Protein AF-A0A374W8H4-F1 (afdb_monomer)

Nearest PDB structures (foldseek):
  7z3r-assembly1_B  TM=6.375E-01  e=1.700E-02  Mus musculus
  9deq-assembly1_A  TM=2.241E-01  e=1.921E+00  Homo sapiens
  4ylc-assembly1_E  TM=1.848E-01  e=9.637E+00  Saccharolobus solfataricus 98/2

Solvent-accessible surface area (backbone atoms only — not comparable to full-atom values): 18367 Å² total; per-residue (Å²): 132,84,81,82,55,61,66,61,50,53,52,52,52,56,62,69,65,53,59,58,66,58,68,52,45,52,60,51,52,51,48,52,53,49,42,53,51,36,54,48,50,33,50,49,48,46,55,68,69,26,33,39,76,44,89,96,43,89,94,44,68,42,75,33,62,46,75,48,76,48,78,54,98,89,39,68,35,24,40,45,40,51,43,65,74,76,48,90,74,68,54,59,42,76,78,46,78,48,77,48,79,47,79,47,80,50,74,70,88,88,84,89,86,88,83,88,82,90,86,78,93,79,91,85,88,81,87,78,89,88,91,85,85,79,93,78,74,76,78,74,78,78,72,75,77,83,71,78,73,73,78,73,84,65,91,66,92,57,80,59,48,78,48,79,48,78,49,78,48,74,47,67,42,78,55,81,72,56,68,68,58,47,49,51,45,48,50,52,65,66,61,56,44,78,27,41,63,77,28,48,80,46,63,80,58,53,67,45,78,34,87,54,72,56,88,56,72,47,80,46,44,36,35,33,30,42,50,90,63,47,66,44,38,89,56,57,44,37,30,46,95,90,43,77,56,69,66,40,78,49,73,72,47,41,56,46,43,73,74,48,62,34,38,46,30,64,46,50,60,58,46,62,33,44,38,37,42,89,91,41,75,49,68,30,37,31,42,64,60,78,68,82,86,81,116

Foldseek 3Di:
DDPPCPLVVCVVVVVVPPPVCCLPVVVVVVQVVVQVVQVVQLVVCCPVPQWDDDPPDPPDIDGDWDWDWDDDPNAIKIKIAGPVLVDDRRHKHWDDKDKDKDKDKDQDDDDDDDDDDDDDDDDDDDDDDDDDDDDPPPVPPPPDDPPPPVVPPPPDDDRIDMDMDMDIDIDMDRDDPDPVVVVVSVVRVVPIDTARQAWDKDWPDQEAEAADQFDAWDKIKIWTAHNNRDQDQVQKWKAFPVGTFDFDPPPVQVVCSVP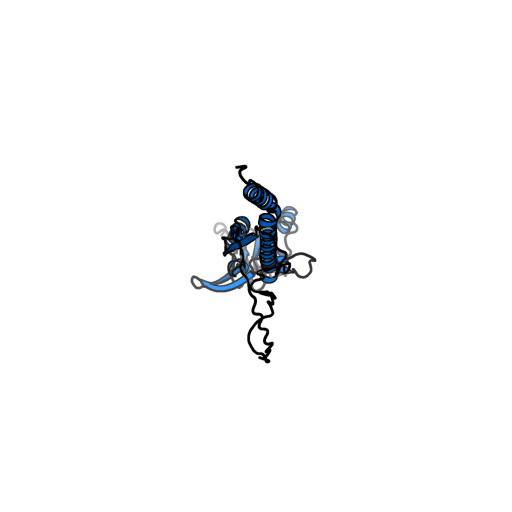DSITITIDGGFHWMWIDGRPDIGIHGYYYDDDPVPD

Radius of gyration: 39.22 Å; Cα contacts (8 Å, |Δi|>4): 385; chains: 1; bounding box: 77×48×129 Å

Structure (mmCIF, N/CA/C/O backbone):
data_AF-A0A374W8H4-F1
#
_entry.id   AF-A0A374W8H4-F1
#
loop_
_atom_site.group_PDB
_atom_site.id
_atom_site.type_symbol
_atom_site.label_atom_id
_atom_site.label_alt_id
_atom_site.label_comp_id
_atom_site.label_asym_id
_atom_site.label_entity_id
_atom_site.label_seq_id
_atom_site.pdbx_PDB_ins_code
_atom_site.Cartn_x
_atom_site.Cartn_y
_atom_site.Cartn_z
_atom_site.occupancy
_atom_site.B_iso_or_equiv
_atom_site.auth_seq_id
_atom_site.auth_comp_id
_atom_site.auth_asym_id
_atom_site.auth_atom_id
_atom_site.pdbx_PDB_model_num
ATOM 1 N N . MET A 1 1 ? 48.924 24.021 -68.305 1.00 46.28 1 MET A N 1
ATOM 2 C CA . MET A 1 1 ? 47.880 23.003 -68.053 1.00 46.28 1 MET A CA 1
ATOM 3 C C . MET A 1 1 ? 46.965 23.569 -66.967 1.00 46.28 1 MET A C 1
ATOM 5 O O . MET A 1 1 ? 47.488 23.899 -65.911 1.00 46.28 1 MET A O 1
ATOM 9 N N . LYS A 1 2 ? 45.672 23.822 -67.230 1.00 55.97 2 LYS A N 1
ATOM 10 C CA . LYS A 1 2 ? 44.734 24.237 -66.164 1.00 55.97 2 LYS A CA 1
ATOM 11 C C . LYS A 1 2 ? 44.434 23.005 -65.308 1.00 55.97 2 LYS A C 1
ATOM 13 O O . LYS A 1 2 ? 44.119 21.962 -65.871 1.00 55.97 2 LYS A O 1
ATOM 18 N N . ILE A 1 3 ? 44.578 23.120 -63.990 1.00 59.25 3 ILE A N 1
ATOM 19 C CA . ILE A 1 3 ? 44.177 22.065 -63.054 1.00 59.25 3 ILE A CA 1
ATOM 20 C C . ILE A 1 3 ? 42.654 21.941 -63.144 1.00 59.25 3 ILE A C 1
ATOM 22 O O . ILE A 1 3 ? 41.952 22.938 -62.983 1.00 59.25 3 ILE A O 1
ATOM 26 N N . ASP A 1 4 ? 42.159 20.743 -63.451 1.00 65.25 4 ASP A N 1
ATOM 27 C CA . ASP A 1 4 ? 40.727 20.457 -63.461 1.00 65.25 4 ASP A CA 1
ATOM 28 C C . ASP A 1 4 ? 40.224 20.381 -62.013 1.00 65.25 4 ASP A C 1
ATOM 30 O O . ASP A 1 4 ? 40.521 19.444 -61.275 1.00 65.25 4 ASP A O 1
ATOM 34 N N . THR A 1 5 ? 39.502 21.417 -61.589 1.00 71.81 5 THR A N 1
ATOM 35 C CA . THR A 1 5 ? 38.945 21.543 -60.236 1.00 71.81 5 THR A CA 1
ATOM 36 C C . THR A 1 5 ? 37.556 20.922 -60.100 1.00 71.81 5 THR A C 1
ATOM 38 O O . THR A 1 5 ? 36.985 20.947 -59.009 1.00 71.81 5 THR A O 1
ATOM 41 N N . THR A 1 6 ? 36.996 20.381 -61.185 1.00 72.56 6 THR A N 1
ATOM 42 C CA . THR A 1 6 ? 35.640 19.816 -61.222 1.00 72.56 6 THR A CA 1
ATOM 43 C C . THR A 1 6 ? 35.433 18.710 -60.179 1.00 72.56 6 THR A C 1
ATOM 45 O O . THR A 1 6 ? 34.428 18.774 -59.471 1.00 72.56 6 THR A O 1
ATOM 48 N N . PRO A 1 7 ? 36.369 17.756 -59.966 1.00 69.19 7 PRO A N 1
ATOM 49 C CA . PRO A 1 7 ? 36.207 16.733 -58.928 1.00 69.19 7 PRO A CA 1
ATOM 50 C C . PRO A 1 7 ? 36.102 17.324 -57.515 1.00 69.19 7 PRO A C 1
ATOM 52 O O . PRO A 1 7 ? 35.260 16.903 -56.724 1.00 69.19 7 PRO A O 1
ATOM 55 N N . SER A 1 8 ? 36.907 18.345 -57.207 1.00 68.50 8 SER A N 1
ATOM 56 C CA . SER A 1 8 ? 36.891 19.027 -55.906 1.00 68.50 8 SER A CA 1
ATOM 57 C C . SER A 1 8 ? 35.606 19.827 -55.687 1.00 68.50 8 SER A C 1
ATOM 59 O O . SER A 1 8 ? 35.084 19.876 -54.572 1.00 68.50 8 SER A O 1
ATOM 61 N N . GLN A 1 9 ? 35.069 20.437 -56.746 1.00 72.50 9 GLN A N 1
ATOM 62 C CA . GLN A 1 9 ? 33.792 21.151 -56.700 1.00 72.50 9 GLN A CA 1
ATOM 63 C C . GLN A 1 9 ? 32.621 20.184 -56.499 1.00 72.50 9 GLN A C 1
ATOM 65 O O . GLN A 1 9 ? 31.805 20.409 -55.611 1.00 72.50 9 GLN A O 1
ATOM 70 N N . VAL A 1 10 ? 32.591 19.065 -57.231 1.00 72.06 10 VAL A N 1
ATOM 71 C CA . VAL A 1 10 ? 31.576 18.010 -57.069 1.00 72.06 10 VAL A CA 1
ATOM 72 C C . VAL A 1 10 ? 31.628 17.403 -55.667 1.00 72.06 10 VAL A C 1
ATOM 74 O O . VAL A 1 10 ? 30.585 17.252 -55.038 1.00 72.06 10 VAL A O 1
ATOM 77 N N . ALA A 1 11 ? 32.822 17.127 -55.132 1.00 67.44 11 ALA A N 1
ATOM 78 C CA . ALA A 1 11 ? 32.992 16.638 -53.764 1.00 67.44 11 ALA A CA 1
ATOM 79 C C . ALA A 1 11 ? 32.456 17.633 -52.722 1.00 67.44 11 ALA A C 1
ATOM 81 O O . ALA A 1 11 ? 31.717 17.255 -51.815 1.00 67.44 11 ALA A O 1
ATOM 82 N N . THR A 1 12 ? 32.789 18.918 -52.875 1.00 72.50 12 THR A N 1
ATOM 83 C CA . THR A 1 12 ? 32.345 19.980 -51.960 1.00 72.50 12 THR A CA 1
ATOM 84 C C . THR A 1 12 ? 30.826 20.137 -51.998 1.00 72.50 12 THR A C 1
ATOM 86 O O . THR A 1 12 ? 30.186 20.171 -50.949 1.00 72.50 12 THR A O 1
ATOM 89 N N . SER A 1 13 ? 30.230 20.160 -53.192 1.00 72.31 13 SER A N 1
ATOM 90 C CA . SER A 1 13 ? 28.777 20.239 -53.359 1.00 72.31 13 SER A CA 1
ATOM 91 C C . SER A 1 13 ? 28.061 18.993 -52.833 1.00 72.31 13 SER A C 1
ATOM 93 O O . SER A 1 13 ? 27.028 19.120 -52.183 1.00 72.31 13 SER A O 1
ATOM 95 N N . ALA A 1 14 ? 28.618 17.797 -53.044 1.00 68.81 14 ALA A N 1
ATOM 96 C CA . ALA A 1 14 ? 28.050 16.547 -52.543 1.00 68.81 14 ALA A CA 1
ATOM 97 C C . ALA A 1 14 ? 28.095 16.443 -51.012 1.00 68.81 14 ALA A C 1
ATOM 99 O O . ALA A 1 14 ? 27.167 15.899 -50.421 1.00 68.81 14 ALA A O 1
ATOM 100 N N . LEU A 1 15 ? 29.140 16.972 -50.366 1.00 70.81 15 LEU A N 1
ATOM 101 C CA . LEU A 1 15 ? 29.234 17.046 -48.903 1.00 70.81 15 LEU A CA 1
ATOM 102 C C . LEU A 1 15 ? 28.294 18.110 -48.318 1.00 70.81 15 LEU A C 1
ATOM 104 O O . LEU A 1 15 ? 27.671 17.871 -47.287 1.00 70.81 15 LEU A O 1
ATOM 108 N N . GLN A 1 16 ? 28.147 19.259 -48.984 1.00 73.06 16 GLN A N 1
ATOM 109 C CA . GLN A 1 16 ? 27.205 20.315 -48.584 1.00 73.06 16 GLN A CA 1
ATOM 110 C C . GLN A 1 16 ? 25.737 19.903 -48.757 1.00 73.06 16 GLN A C 1
ATOM 112 O O . GLN A 1 16 ? 24.875 20.390 -48.030 1.00 73.06 16 GLN A O 1
ATOM 117 N N . ALA A 1 17 ? 25.450 18.999 -49.696 1.00 74.50 17 ALA A N 1
ATOM 118 C CA . ALA A 1 17 ? 24.108 18.484 -49.947 1.00 74.50 17 ALA A CA 1
ATOM 119 C C . ALA A 1 17 ? 23.651 17.416 -48.936 1.00 74.50 17 ALA A C 1
ATOM 121 O O . ALA A 1 17 ? 22.489 17.012 -48.984 1.00 74.50 17 ALA A O 1
ATOM 122 N N . ILE A 1 18 ? 24.523 16.947 -48.031 1.00 77.06 18 ILE A N 1
ATOM 123 C CA . ILE A 1 18 ? 24.155 15.934 -47.033 1.00 77.06 18 ILE A CA 1
ATOM 124 C C . ILE A 1 18 ? 23.191 16.562 -46.014 1.00 77.06 18 ILE A C 1
ATOM 126 O O . ILE A 1 18 ? 23.582 17.471 -45.275 1.00 77.06 18 ILE A O 1
ATOM 130 N N . PRO A 1 19 ? 21.943 16.070 -45.899 1.00 74.06 19 PRO A N 1
ATOM 131 C CA . PRO A 1 19 ? 20.968 16.620 -44.967 1.00 74.06 19 PRO A CA 1
ATOM 132 C C . PRO A 1 19 ? 21.221 16.080 -43.550 1.00 74.06 19 PRO A C 1
ATOM 134 O O . PRO A 1 19 ? 20.427 15.302 -43.018 1.00 74.06 19 PRO A O 1
ATOM 137 N N . PHE A 1 20 ? 22.328 16.491 -42.916 1.00 77.81 20 PHE A N 1
ATOM 138 C CA . PHE A 1 20 ? 22.729 16.023 -41.578 1.00 77.81 20 PHE A CA 1
ATOM 139 C C . PHE A 1 20 ? 21.625 16.204 -40.529 1.00 77.81 20 PHE A C 1
ATOM 141 O O . PHE A 1 20 ? 21.442 15.343 -39.673 1.00 77.81 20 PHE A O 1
ATOM 148 N N . SER A 1 21 ? 20.837 17.278 -40.637 1.00 79.81 21 SER A N 1
ATOM 149 C CA . SER A 1 21 ? 19.689 17.518 -39.756 1.00 79.81 21 SER A CA 1
ATOM 150 C C . SER A 1 21 ? 18.646 16.399 -39.832 1.00 79.81 21 SER A C 1
ATOM 152 O O . SER A 1 21 ? 18.179 15.936 -38.797 1.00 79.81 21 SER A O 1
ATOM 154 N N . THR A 1 22 ? 18.316 15.910 -41.029 1.00 81.00 22 THR A N 1
ATOM 155 C CA . THR A 1 22 ? 17.369 14.798 -41.202 1.00 81.00 22 THR A CA 1
ATOM 156 C C . THR A 1 22 ? 18.001 13.464 -40.809 1.00 81.00 22 THR A C 1
ATOM 158 O O . THR A 1 22 ? 17.366 12.666 -40.125 1.00 81.00 22 THR A O 1
ATOM 161 N N . ILE A 1 23 ? 19.265 13.248 -41.187 1.00 78.69 23 ILE A N 1
ATOM 162 C CA . ILE A 1 23 ? 20.027 12.022 -40.895 1.00 78.69 23 ILE A CA 1
ATOM 163 C C . ILE A 1 23 ? 20.148 11.771 -39.389 1.00 78.69 23 ILE A C 1
ATOM 165 O O . ILE A 1 23 ? 20.014 10.637 -38.947 1.00 78.69 23 ILE A O 1
ATOM 169 N N . ILE A 1 24 ? 20.367 12.823 -38.603 1.00 80.00 24 ILE A N 1
ATOM 170 C CA . ILE A 1 24 ? 20.490 12.730 -37.145 1.00 80.00 24 ILE A CA 1
ATOM 171 C C . ILE A 1 24 ? 19.114 12.869 -36.481 1.00 80.00 24 ILE A C 1
ATOM 173 O O . ILE A 1 24 ? 18.791 12.147 -35.540 1.00 80.00 24 ILE A O 1
ATOM 177 N N . GLY A 1 25 ? 18.272 13.775 -36.980 1.00 84.12 25 GLY A N 1
ATOM 178 C CA . GLY A 1 25 ? 16.997 14.119 -36.357 1.00 84.12 25 GLY A CA 1
ATOM 179 C C . GLY A 1 25 ? 15.969 12.991 -36.383 1.00 84.12 25 GLY A C 1
ATOM 180 O O . GLY A 1 25 ? 15.285 12.780 -35.385 1.00 84.12 25 GLY 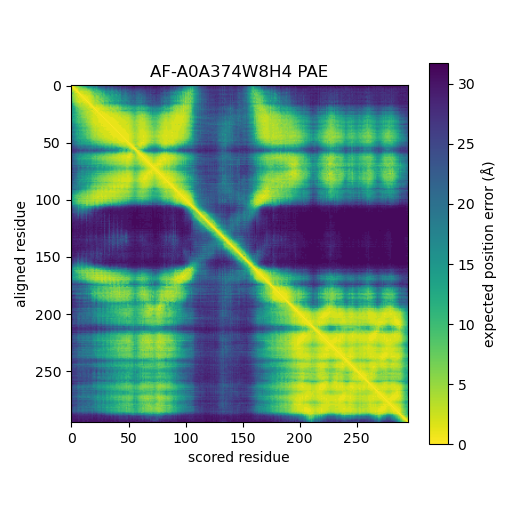A O 1
ATOM 181 N N . SER A 1 26 ? 15.858 12.237 -37.481 1.00 86.44 26 SER A N 1
ATOM 182 C CA . SER A 1 26 ? 14.852 11.171 -37.587 1.00 86.44 26 SER A CA 1
ATOM 183 C C . SER A 1 26 ? 15.112 9.986 -36.639 1.00 86.44 26 SER A C 1
ATOM 185 O O . SER A 1 26 ? 14.165 9.574 -35.965 1.00 86.44 26 SER A O 1
ATOM 187 N N . PRO A 1 27 ? 16.347 9.457 -36.507 1.00 85.75 27 PRO A N 1
ATOM 188 C CA . PRO A 1 27 ? 16.659 8.463 -35.478 1.00 85.75 27 PRO A CA 1
ATOM 189 C C . PRO A 1 27 ? 16.424 8.968 -34.050 1.00 85.75 27 PRO A C 1
ATOM 191 O O . PRO A 1 27 ? 15.873 8.233 -33.230 1.00 85.75 27 PRO A O 1
ATOM 194 N N . LEU A 1 28 ? 16.782 10.223 -33.752 1.00 86.44 28 LEU A N 1
ATOM 195 C CA . LEU A 1 28 ? 16.541 10.815 -32.432 1.00 86.44 28 LEU A CA 1
ATOM 196 C C . LEU A 1 28 ? 15.042 10.925 -32.116 1.00 86.44 28 LEU A C 1
ATOM 198 O O . LEU A 1 28 ? 14.614 10.514 -31.039 1.00 86.44 28 LEU A O 1
ATOM 202 N N . ASP A 1 29 ? 14.228 11.407 -33.058 1.00 89.31 29 ASP A N 1
ATOM 203 C CA . ASP A 1 29 ? 12.766 11.476 -32.909 1.00 89.31 29 ASP A CA 1
ATOM 204 C C . ASP A 1 29 ? 12.144 10.082 -32.714 1.00 89.31 29 ASP A C 1
ATOM 206 O O . ASP A 1 29 ? 11.295 9.885 -31.840 1.00 89.31 29 ASP A O 1
ATOM 210 N N . ALA A 1 30 ? 12.611 9.081 -33.466 1.00 87.56 30 ALA A N 1
ATOM 211 C CA . ALA A 1 30 ? 12.181 7.696 -33.290 1.00 87.56 30 ALA A CA 1
ATOM 212 C C . ALA A 1 30 ? 12.508 7.166 -31.883 1.00 87.56 30 ALA A C 1
ATOM 214 O O . ALA A 1 30 ? 11.665 6.518 -31.259 1.00 87.56 30 ALA A O 1
ATOM 215 N N . CYS A 1 31 ? 13.690 7.491 -31.353 1.00 88.06 31 CYS A N 1
ATOM 216 C CA . CYS A 1 31 ? 14.087 7.114 -29.998 1.00 88.06 31 CYS A CA 1
ATOM 217 C C . CYS A 1 31 ? 13.227 7.807 -28.931 1.00 88.06 31 CYS A C 1
ATOM 219 O O . CYS A 1 31 ? 12.775 7.143 -28.000 1.00 88.06 31 CYS A O 1
ATOM 221 N N . ILE A 1 32 ? 12.920 9.099 -29.085 1.00 88.88 32 ILE A N 1
ATOM 222 C CA . ILE A 1 32 ? 12.017 9.831 -28.176 1.00 88.88 32 ILE A CA 1
ATOM 223 C C . ILE A 1 32 ? 10.628 9.183 -28.158 1.00 88.88 32 ILE A C 1
ATOM 225 O O . ILE A 1 32 ? 10.065 8.933 -27.090 1.00 88.88 32 ILE A O 1
ATOM 229 N N . LYS A 1 33 ? 10.080 8.848 -29.331 1.00 90.94 33 LYS A N 1
ATOM 230 C CA . LYS A 1 33 ? 8.788 8.151 -29.443 1.00 90.94 33 LYS A CA 1
ATOM 231 C C . LYS A 1 33 ? 8.823 6.770 -28.792 1.00 90.94 33 LYS A C 1
ATOM 233 O O . LYS A 1 33 ? 7.876 6.403 -28.097 1.00 90.94 33 LYS A O 1
ATOM 238 N N . ALA A 1 34 ? 9.909 6.022 -28.978 1.00 87.88 34 ALA A N 1
ATOM 239 C CA . ALA A 1 34 ? 10.100 4.728 -28.332 1.00 87.88 34 ALA A CA 1
ATOM 240 C C . ALA A 1 34 ? 10.159 4.859 -26.800 1.00 87.88 34 ALA A C 1
ATOM 242 O O . ALA A 1 34 ? 9.491 4.098 -26.103 1.00 87.88 34 ALA A O 1
ATOM 243 N N . GLN A 1 35 ? 10.874 5.858 -26.271 1.00 88.75 35 GLN A N 1
ATOM 244 C CA . GLN A 1 35 ? 10.915 6.155 -24.833 1.00 88.75 35 GLN A CA 1
ATOM 245 C C . GLN A 1 35 ? 9.538 6.524 -24.275 1.00 88.75 35 GLN A C 1
ATOM 247 O O . GLN A 1 35 ? 9.127 5.999 -23.241 1.00 88.75 35 GLN A O 1
ATOM 252 N N . ALA A 1 36 ? 8.779 7.364 -24.981 1.00 90.00 36 ALA A N 1
ATOM 253 C CA . ALA A 1 36 ? 7.420 7.715 -24.577 1.00 90.00 36 ALA A CA 1
ATOM 254 C C . ALA A 1 36 ? 6.495 6.485 -24.540 1.00 90.00 36 ALA A C 1
ATOM 256 O O . ALA A 1 36 ? 5.690 6.335 -23.620 1.00 90.00 36 ALA A O 1
ATOM 257 N N . MET A 1 37 ? 6.626 5.576 -25.511 1.00 90.06 37 MET A N 1
ATOM 258 C CA . MET A 1 37 ? 5.874 4.320 -25.533 1.00 90.06 37 MET A CA 1
ATOM 259 C C . MET A 1 37 ? 6.280 3.383 -24.388 1.00 90.06 37 MET A C 1
ATOM 261 O O . MET A 1 37 ? 5.406 2.774 -23.767 1.00 90.06 37 MET A O 1
ATOM 265 N N . ALA A 1 38 ? 7.574 3.297 -24.071 1.00 86.62 38 ALA A N 1
ATOM 266 C CA . ALA A 1 38 ? 8.064 2.526 -22.933 1.00 86.62 38 ALA A CA 1
ATOM 267 C C . ALA A 1 38 ? 7.487 3.066 -21.614 1.00 86.62 38 ALA A C 1
ATOM 269 O O . ALA A 1 38 ? 6.863 2.314 -20.868 1.00 86.62 38 ALA A O 1
ATOM 270 N N . ALA A 1 39 ? 7.564 4.382 -21.389 1.00 88.44 39 ALA A N 1
ATOM 271 C CA . ALA A 1 39 ? 6.988 5.032 -20.211 1.00 88.44 39 ALA A CA 1
ATOM 272 C C . ALA A 1 39 ? 5.467 4.828 -20.111 1.00 88.44 39 ALA A C 1
ATOM 274 O O . ALA A 1 39 ? 4.941 4.541 -19.035 1.00 88.44 39 ALA A O 1
ATOM 275 N N . LYS A 1 40 ? 4.748 4.918 -21.239 1.00 89.38 40 LYS A N 1
ATOM 276 C CA . LYS A 1 40 ? 3.310 4.625 -21.292 1.00 89.38 40 LYS A CA 1
ATOM 277 C C . LYS A 1 40 ? 3.020 3.176 -20.901 1.00 89.38 40 LYS A C 1
ATOM 279 O O . LYS A 1 40 ? 2.084 2.945 -20.145 1.00 89.38 40 LYS A O 1
ATOM 284 N N . THR A 1 41 ? 3.826 2.226 -21.367 1.00 89.88 41 THR A N 1
ATOM 285 C CA . THR A 1 41 ? 3.682 0.802 -21.027 1.00 89.88 41 THR A CA 1
ATOM 286 C C . THR A 1 41 ? 3.867 0.579 -19.527 1.00 89.88 41 THR A C 1
ATOM 288 O O . THR A 1 41 ? 3.036 -0.075 -18.900 1.00 89.88 41 THR A O 1
ATOM 291 N N . THR A 1 42 ? 4.891 1.191 -18.922 1.00 87.81 42 THR A N 1
ATOM 292 C CA . THR A 1 42 ? 5.100 1.183 -17.466 1.00 87.81 42 THR A CA 1
ATOM 293 C C . THR A 1 42 ? 3.898 1.766 -16.718 1.00 87.81 42 THR A C 1
ATOM 295 O O . THR A 1 42 ? 3.418 1.175 -15.752 1.00 87.81 42 THR A O 1
ATOM 298 N N . TRP A 1 43 ? 3.373 2.907 -17.174 1.00 87.56 43 TRP A N 1
ATOM 299 C CA . TRP A 1 43 ? 2.203 3.541 -16.564 1.00 87.56 43 TRP A CA 1
ATOM 300 C C . TRP A 1 43 ? 0.954 2.660 -16.661 1.00 87.56 43 TRP A C 1
ATOM 302 O O . TRP A 1 43 ? 0.279 2.457 -15.655 1.00 87.56 43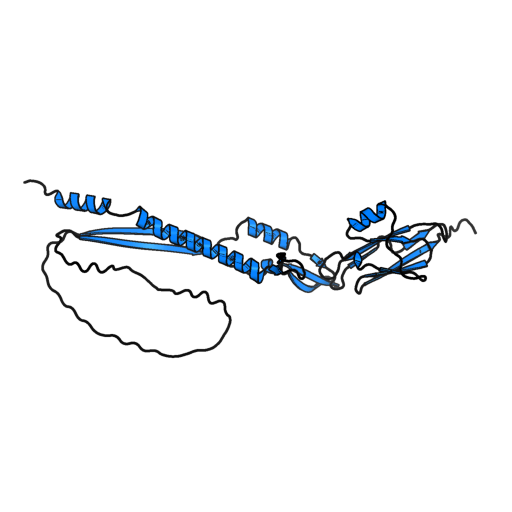 TRP A O 1
ATOM 312 N N . GLN A 1 44 ? 0.667 2.092 -17.836 1.00 89.00 44 GLN A N 1
ATOM 313 C CA . GLN A 1 44 ? -0.470 1.187 -18.033 1.00 89.00 44 GLN A CA 1
ATOM 314 C C . GLN A 1 44 ? -0.356 -0.039 -17.132 1.00 89.00 44 GLN A C 1
ATOM 316 O O . GLN A 1 44 ? -1.317 -0.387 -16.454 1.00 89.00 44 GLN A O 1
ATOM 321 N N . PHE A 1 45 ? 0.837 -0.626 -17.035 1.00 89.56 45 PHE A N 1
ATOM 322 C CA . PHE A 1 45 ? 1.092 -1.745 -16.138 1.00 89.56 45 PHE A CA 1
ATOM 323 C C . PHE A 1 45 ? 0.763 -1.406 -14.678 1.00 89.56 45 PHE A C 1
ATOM 325 O O . PHE A 1 45 ? 0.036 -2.143 -14.017 1.00 89.56 45 PHE A O 1
ATOM 332 N N . ILE A 1 46 ? 1.233 -0.257 -14.182 1.00 88.38 46 ILE A N 1
ATOM 333 C CA . ILE A 1 46 ? 0.929 0.215 -12.821 1.00 88.38 46 ILE A CA 1
ATOM 334 C C . ILE A 1 46 ? -0.582 0.404 -12.625 1.00 88.38 46 ILE A C 1
ATOM 336 O O . ILE A 1 46 ? -1.116 0.030 -11.584 1.00 88.38 46 ILE A O 1
ATOM 340 N N . GLN A 1 47 ? -1.275 0.965 -13.617 1.00 86.50 47 GLN A N 1
ATOM 341 C CA . GLN A 1 47 ? -2.711 1.244 -13.545 1.00 86.50 47 GLN A CA 1
ATOM 342 C C . GLN A 1 47 ? -3.588 -0.008 -13.601 1.00 86.50 47 GLN A C 1
ATOM 344 O O . GLN A 1 47 ? -4.652 -0.016 -12.987 1.00 86.50 47 GLN A O 1
ATOM 349 N N . GLU A 1 48 ? -3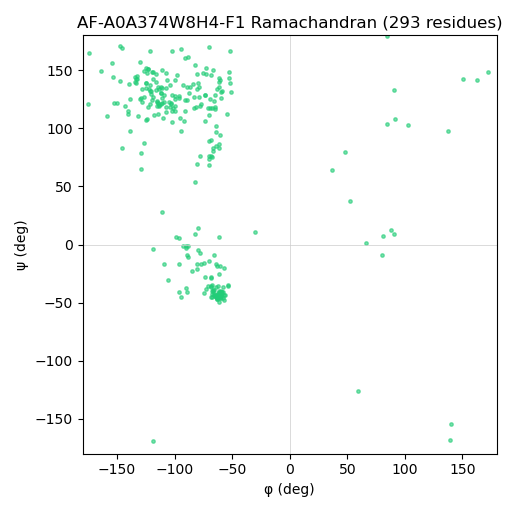.182 -1.015 -14.369 1.00 87.12 48 GLU A N 1
ATOM 350 C CA . GLU A 1 48 ? -3.964 -2.232 -14.608 1.00 87.12 48 GLU A CA 1
ATOM 351 C C . GLU A 1 48 ? -3.662 -3.324 -13.581 1.00 87.12 48 GLU A C 1
ATOM 353 O O . GLU A 1 48 ? -4.569 -4.032 -13.153 1.00 87.12 48 GLU A O 1
ATOM 358 N N . VAL A 1 49 ? -2.400 -3.453 -13.163 1.00 88.44 49 VAL A N 1
ATOM 359 C CA . VAL A 1 49 ? -1.960 -4.492 -12.221 1.00 88.44 49 VAL A CA 1
ATOM 360 C C . VAL A 1 49 ? -1.913 -3.956 -10.794 1.00 88.44 49 VAL A C 1
ATOM 362 O O . VAL A 1 49 ? -2.300 -4.637 -9.850 1.00 88.44 49 VAL A O 1
ATOM 365 N N . GLY A 1 50 ? -1.427 -2.729 -10.619 1.00 86.19 50 GLY A N 1
ATOM 366 C CA . GLY A 1 50 ? -1.158 -2.160 -9.303 1.00 86.19 50 GLY A CA 1
ATOM 367 C C . GLY A 1 50 ? -2.328 -1.436 -8.653 1.00 86.19 50 GLY A C 1
ATOM 368 O O . GLY A 1 50 ? -2.233 -1.103 -7.472 1.00 86.19 50 GLY A O 1
ATOM 369 N N . MET A 1 51 ? -3.413 -1.170 -9.384 1.00 88.06 51 MET A N 1
ATOM 370 C CA . MET A 1 51 ? -4.531 -0.355 -8.910 1.00 88.06 51 MET A CA 1
ATOM 371 C C . MET A 1 51 ? -5.886 -1.002 -9.210 1.00 88.06 51 MET A C 1
ATOM 373 O O . MET A 1 51 ? -6.100 -1.564 -10.279 1.00 88.06 51 MET A O 1
ATOM 377 N N . LYS A 1 52 ? -6.835 -0.870 -8.280 1.00 87.12 52 LYS A N 1
ATOM 378 C CA . LYS A 1 52 ? -8.236 -1.288 -8.433 1.00 87.12 52 LYS A CA 1
ATOM 379 C C . LYS A 1 52 ? -9.174 -0.112 -8.193 1.00 87.12 52 LYS A C 1
ATOM 381 O O . LYS A 1 52 ? -8.847 0.793 -7.429 1.00 87.12 52 LYS A O 1
ATOM 386 N N . LYS A 1 53 ? -10.345 -0.125 -8.829 1.00 86.00 53 LYS A N 1
ATOM 387 C CA . LYS A 1 53 ? -11.401 0.854 -8.535 1.00 86.00 53 LYS A CA 1
ATOM 388 C C . LYS A 1 53 ? -11.965 0.609 -7.135 1.00 86.00 53 LYS A C 1
ATOM 390 O O . LYS A 1 53 ? -12.034 -0.537 -6.693 1.00 86.00 53 LYS A O 1
ATOM 395 N N . VAL A 1 54 ? -12.348 1.684 -6.457 1.00 80.56 54 VAL A N 1
ATOM 396 C CA . VAL A 1 54 ? -13.057 1.608 -5.177 1.00 80.56 54 VAL A CA 1
ATOM 397 C C . VAL A 1 54 ? -14.554 1.560 -5.446 1.00 80.56 54 VAL A C 1
ATOM 399 O O . VAL A 1 54 ? -15.097 2.446 -6.107 1.00 80.56 54 VAL A O 1
ATOM 402 N N . ASP A 1 55 ? -15.224 0.534 -4.926 1.00 77.00 55 ASP A N 1
ATOM 403 C CA . ASP A 1 55 ? -16.670 0.394 -5.072 1.00 77.00 55 ASP A CA 1
ATOM 404 C C . ASP A 1 55 ? -17.399 1.605 -4.467 1.00 77.00 55 ASP A C 1
ATOM 406 O O . ASP A 1 55 ? -17.131 2.027 -3.340 1.00 77.00 55 ASP A O 1
ATOM 410 N N . GLY A 1 56 ? -18.328 2.181 -5.233 1.00 72.94 56 GLY A N 1
ATOM 411 C CA . GLY A 1 56 ? -19.167 3.297 -4.785 1.00 72.94 56 GLY A CA 1
ATOM 412 C C . GLY A 1 56 ? -18.524 4.689 -4.842 1.00 72.94 56 GLY A C 1
ATOM 413 O O . GLY A 1 56 ? -19.145 5.645 -4.378 1.00 72.94 56 GLY A O 1
ATOM 414 N N . LYS A 1 57 ? -17.321 4.842 -5.413 1.00 74.94 57 LYS A N 1
ATOM 415 C CA . LYS A 1 57 ? -16.696 6.153 -5.659 1.00 74.94 57 LYS A CA 1
ATOM 416 C C . LYS A 1 57 ? -16.164 6.247 -7.083 1.00 74.94 57 LYS A C 1
ATOM 418 O O . LYS A 1 57 ? -15.170 5.601 -7.420 1.00 74.94 57 LYS A O 1
ATOM 423 N N . ASP A 1 58 ? -16.804 7.083 -7.897 1.00 74.31 58 ASP A N 1
ATOM 424 C CA . ASP A 1 58 ? -16.350 7.321 -9.265 1.00 74.31 58 ASP A CA 1
ATOM 425 C C . ASP A 1 58 ? -14.934 7.923 -9.274 1.00 74.31 58 ASP A C 1
ATOM 427 O O . ASP A 1 58 ? -14.597 8.799 -8.478 1.00 74.31 58 ASP A O 1
ATOM 431 N N . ASP A 1 59 ? -14.098 7.385 -10.161 1.00 75.75 59 ASP A N 1
ATOM 432 C CA . ASP A 1 59 ? -12.714 7.793 -10.450 1.00 75.75 59 ASP A CA 1
ATOM 433 C C . ASP A 1 59 ? -11.651 7.605 -9.344 1.00 75.75 59 ASP A C 1
ATOM 435 O O . ASP A 1 59 ? -10.467 7.871 -9.560 1.00 75.75 59 ASP A O 1
ATOM 439 N N . THR A 1 60 ? -12.007 7.063 -8.174 1.00 79.62 60 THR A N 1
ATOM 440 C CA . THR A 1 60 ? -11.003 6.733 -7.144 1.00 79.62 60 THR A CA 1
ATOM 441 C C . THR A 1 60 ? -10.417 5.332 -7.332 1.00 79.62 60 THR A C 1
ATOM 443 O O . THR A 1 60 ? -11.142 4.343 -7.485 1.00 79.62 60 THR A O 1
ATOM 446 N N . LYS A 1 61 ? -9.082 5.240 -7.304 1.00 83.94 61 LYS A N 1
ATOM 447 C CA . LYS A 1 61 ? -8.339 3.976 -7.347 1.00 83.94 61 LYS A CA 1
ATOM 448 C C . LYS A 1 61 ? -7.549 3.757 -6.062 1.00 83.94 61 LYS A C 1
ATOM 450 O O . LYS A 1 61 ? -6.926 4.680 -5.545 1.00 83.94 61 LYS A O 1
ATOM 455 N N . GLU A 1 62 ? -7.535 2.520 -5.588 1.00 85.19 62 GLU A N 1
ATOM 456 C CA . GLU A 1 62 ? -6.712 2.059 -4.470 1.00 85.19 62 GLU A CA 1
ATOM 457 C C . GLU A 1 62 ? -5.633 1.097 -4.966 1.00 85.19 62 GLU A C 1
ATOM 459 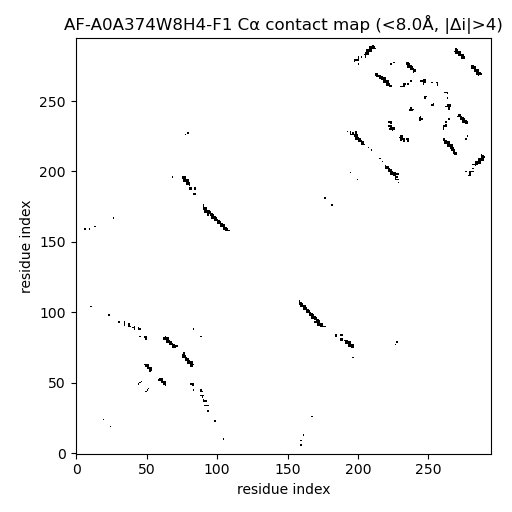O O . GLU A 1 62 ? -5.835 0.373 -5.943 1.00 85.19 62 GLU A O 1
ATOM 464 N N . ALA A 1 63 ? -4.488 1.070 -4.281 1.00 86.06 63 ALA A N 1
ATOM 465 C CA . ALA A 1 63 ? -3.445 0.096 -4.567 1.00 86.06 63 ALA A CA 1
ATOM 466 C C . ALA A 1 63 ? -3.960 -1.334 -4.333 1.00 86.06 63 ALA A C 1
ATOM 468 O O . ALA A 1 63 ? -4.682 -1.616 -3.371 1.00 86.06 63 ALA A O 1
ATOM 469 N N . VAL A 1 64 ? -3.583 -2.247 -5.224 1.00 87.38 64 VAL A N 1
ATOM 470 C CA . VAL A 1 64 ? -3.812 -3.677 -5.034 1.00 87.38 64 VAL A CA 1
ATOM 471 C C . VAL A 1 64 ? -2.769 -4.186 -4.052 1.00 87.38 64 VAL A C 1
ATOM 473 O O . VAL A 1 64 ? -1.572 -4.121 -4.330 1.00 87.38 64 VAL A O 1
ATOM 476 N N . ASN A 1 65 ? -3.224 -4.716 -2.919 1.00 85.69 65 ASN A N 1
ATOM 477 C CA . ASN A 1 65 ? -2.359 -5.360 -1.941 1.00 85.69 65 ASN A CA 1
ATOM 478 C C . ASN A 1 65 ? -2.555 -6.877 -1.960 1.00 85.69 65 ASN A C 1
ATOM 480 O O . ASN A 1 65 ? -3.662 -7.373 -2.180 1.00 85.69 65 ASN A O 1
ATOM 484 N N . VAL A 1 66 ? -1.475 -7.599 -1.683 1.00 86.31 66 VAL A N 1
ATOM 485 C CA . VAL A 1 66 ? -1.465 -9.038 -1.428 1.00 86.31 66 VAL A CA 1
ATOM 486 C C . VAL A 1 66 ? -1.302 -9.253 0.065 1.00 86.31 66 VAL A C 1
ATOM 488 O O . VAL A 1 66 ? -0.486 -8.596 0.713 1.00 86.31 66 VAL A O 1
ATOM 491 N N . ALA A 1 67 ? -2.066 -10.198 0.602 1.00 86.81 67 ALA A N 1
ATOM 492 C CA . ALA A 1 67 ? -1.935 -10.607 1.984 1.00 86.81 67 ALA A CA 1
ATOM 493 C C . ALA A 1 67 ? -1.394 -12.033 2.082 1.00 86.81 67 ALA A C 1
ATOM 495 O O . ALA A 1 67 ? -1.941 -12.953 1.475 1.00 86.81 67 ALA A O 1
ATOM 496 N N . PHE A 1 68 ? -0.364 -12.211 2.902 1.00 85.00 68 PHE A N 1
ATOM 497 C CA . PHE A 1 68 ? 0.174 -13.516 3.270 1.00 85.00 68 PHE A CA 1
ATOM 498 C C . PHE A 1 68 ? -0.118 -13.776 4.738 1.00 85.00 68 PHE A C 1
ATOM 500 O O . PHE A 1 68 ? 0.089 -12.899 5.574 1.00 85.00 68 PHE A O 1
ATOM 507 N N . THR A 1 69 ? -0.560 -14.982 5.066 1.00 86.44 69 THR A N 1
ATOM 508 C CA . THR A 1 69 ? -0.709 -15.417 6.454 1.00 86.44 69 THR A CA 1
ATOM 509 C C . THR A 1 69 ? 0.338 -16.479 6.746 1.00 86.44 69 THR A C 1
ATOM 511 O O . THR A 1 69 ? 0.446 -17.459 6.014 1.00 86.44 69 THR A O 1
ATOM 514 N N . PHE A 1 70 ? 1.128 -16.276 7.797 1.00 85.94 70 PHE A N 1
ATOM 515 C CA . PHE A 1 70 ? 2.186 -17.196 8.209 1.00 85.94 70 PHE A CA 1
ATOM 516 C C . PHE A 1 70 ? 2.360 -17.183 9.729 1.00 85.94 70 PHE A C 1
ATOM 518 O O . PHE A 1 70 ? 1.766 -16.365 10.429 1.00 85.94 70 PHE A O 1
ATOM 525 N N . ILE A 1 71 ? 3.153 -18.117 10.253 1.00 86.81 71 ILE A N 1
ATOM 526 C CA . ILE A 1 71 ? 3.427 -18.225 11.689 1.00 86.81 71 ILE A CA 1
ATOM 527 C C . ILE A 1 71 ? 4.741 -17.506 12.001 1.00 86.81 71 ILE A C 1
ATOM 529 O O . ILE A 1 71 ? 5.777 -17.823 11.419 1.00 86.81 71 ILE A O 1
ATOM 533 N N . GLN A 1 72 ? 4.705 -16.570 12.947 1.00 82.56 72 GLN A N 1
ATOM 534 C CA . GLN A 1 72 ? 5.872 -15.867 13.475 1.00 82.56 72 GLN A CA 1
ATOM 535 C C . GLN A 1 72 ? 5.832 -15.917 15.004 1.00 82.56 72 GLN A C 1
ATOM 537 O O . GLN A 1 72 ? 4.843 -15.519 15.615 1.00 82.56 72 GLN A O 1
ATOM 542 N N . ASN A 1 73 ? 6.900 -16.416 15.636 1.00 87.12 73 ASN A N 1
ATOM 543 C CA . ASN A 1 73 ? 7.002 -16.541 17.100 1.00 87.12 73 ASN A CA 1
ATOM 544 C C . ASN A 1 73 ? 5.803 -17.275 17.746 1.00 87.12 73 ASN A C 1
ATOM 546 O O . ASN A 1 73 ? 5.333 -16.888 18.810 1.00 87.12 73 ASN A O 1
ATOM 550 N N . GLY A 1 74 ? 5.272 -18.306 17.077 1.00 86.50 74 GLY A N 1
ATOM 551 C CA . GLY A 1 74 ? 4.111 -19.080 17.544 1.00 86.50 74 GLY A CA 1
ATOM 552 C C . GLY A 1 74 ? 2.744 -18.435 17.283 1.00 86.50 74 GLY A C 1
ATOM 553 O O . GLY A 1 74 ? 1.727 -19.107 17.423 1.00 86.50 74 GLY A O 1
ATOM 554 N N . ASN A 1 75 ? 2.704 -17.179 16.832 1.00 83.38 75 ASN A N 1
ATOM 555 C CA . ASN A 1 75 ? 1.470 -16.469 16.507 1.00 83.38 75 ASN A CA 1
ATOM 556 C C . ASN A 1 75 ? 1.213 -16.481 14.999 1.00 83.38 75 ASN A C 1
ATOM 558 O O . ASN A 1 75 ? 2.134 -16.341 14.194 1.00 83.38 75 ASN A O 1
ATOM 562 N N . THR A 1 76 ? -0.054 -16.624 14.604 1.00 85.38 76 THR A N 1
ATOM 563 C CA . THR A 1 76 ? -0.441 -16.432 13.201 1.00 85.38 76 THR A CA 1
ATOM 564 C C . THR A 1 76 ? -0.484 -14.936 12.920 1.00 85.38 76 THR A C 1
ATOM 566 O O . THR A 1 76 ? -1.238 -14.214 13.565 1.00 85.38 76 THR A O 1
ATOM 569 N N . VAL A 1 77 ? 0.310 -14.473 11.961 1.00 85.00 77 VAL A N 1
ATOM 570 C CA . VAL A 1 77 ? 0.380 -13.073 11.538 1.00 85.00 77 VAL A CA 1
ATOM 571 C C . VAL A 1 77 ? -0.020 -12.951 10.072 1.00 85.00 77 VAL A C 1
ATOM 573 O O . VAL A 1 77 ? 0.186 -13.867 9.273 1.00 85.00 77 VAL A O 1
ATOM 576 N N . ARG A 1 78 ? -0.621 -11.818 9.714 1.00 84.62 78 ARG A N 1
ATOM 577 C CA . ARG A 1 78 ? -0.999 -11.460 8.349 1.00 84.62 78 ARG A CA 1
ATOM 578 C C . ARG A 1 78 ? -0.164 -10.268 7.903 1.00 84.62 78 ARG A C 1
ATOM 580 O O . ARG A 1 78 ? -0.223 -9.204 8.506 1.00 84.62 78 ARG A O 1
ATOM 587 N N . LEU A 1 79 ? 0.611 -10.453 6.846 1.00 84.75 79 LEU A N 1
ATOM 588 C CA . LEU A 1 79 ? 1.424 -9.415 6.227 1.00 84.75 79 LEU A CA 1
ATOM 589 C C . LEU A 1 79 ? 0.693 -8.887 4.993 1.00 84.75 79 LEU A C 1
ATOM 591 O O . LEU A 1 79 ? 0.429 -9.655 4.069 1.00 84.75 79 LEU A O 1
ATOM 595 N N . ASN A 1 80 ? 0.367 -7.595 4.992 1.00 83.88 80 ASN A N 1
ATOM 596 C CA . ASN A 1 80 ? -0.338 -6.922 3.901 1.00 83.88 80 ASN A CA 1
ATOM 597 C C . ASN A 1 80 ? 0.625 -6.001 3.137 1.00 83.88 80 ASN A C 1
ATOM 599 O O . ASN A 1 80 ? 1.126 -5.036 3.721 1.00 83.88 80 ASN A O 1
ATOM 603 N N . ILE A 1 81 ? 0.906 -6.304 1.863 1.00 85.56 81 ILE A N 1
ATOM 604 C CA . ILE A 1 81 ? 1.939 -5.608 1.071 1.00 85.56 81 ILE A CA 1
ATOM 605 C C . ILE A 1 81 ? 1.422 -5.217 -0.319 1.00 85.56 81 ILE A C 1
ATOM 607 O O . ILE A 1 81 ? 0.685 -5.994 -0.928 1.00 85.56 81 ILE A O 1
ATOM 611 N N . PRO A 1 82 ? 1.794 -4.046 -0.864 1.00 87.00 82 PRO A N 1
ATOM 612 C CA . PRO A 1 82 ? 1.387 -3.646 -2.212 1.00 87.00 82 PRO A CA 1
ATOM 613 C C . PRO A 1 82 ? 1.940 -4.579 -3.292 1.00 87.00 82 PRO A C 1
ATOM 615 O O . PRO A 1 82 ? 3.129 -4.871 -3.315 1.00 87.00 82 PRO A O 1
ATOM 618 N N . LEU A 1 83 ? 1.103 -5.004 -4.239 1.00 87.56 83 LEU A N 1
ATOM 619 C CA . LEU A 1 83 ? 1.478 -5.962 -5.287 1.00 87.56 83 LEU A CA 1
ATOM 620 C C . LEU A 1 83 ? 2.672 -5.479 -6.131 1.00 87.56 83 LEU A C 1
ATOM 622 O O . LEU A 1 83 ? 3.538 -6.268 -6.509 1.00 87.56 83 LEU A O 1
ATOM 626 N N . LEU A 1 84 ? 2.743 -4.169 -6.385 1.00 87.50 84 LEU A N 1
ATOM 627 C CA . LEU A 1 84 ? 3.814 -3.539 -7.163 1.00 87.50 84 LEU A CA 1
ATOM 628 C C . LEU A 1 84 ? 5.207 -3.655 -6.525 1.00 87.50 84 LEU A C 1
ATOM 630 O O . LEU A 1 84 ? 6.187 -3.447 -7.232 1.00 87.50 84 LEU A O 1
ATOM 634 N N . SER A 1 85 ? 5.323 -3.972 -5.229 1.00 83.19 85 SER A N 1
ATOM 635 C CA . SER A 1 85 ? 6.634 -4.191 -4.599 1.00 83.19 85 SER A CA 1
ATOM 636 C C . SER A 1 85 ? 7.209 -5.584 -4.870 1.00 83.19 85 SER A C 1
ATOM 638 O O . SER A 1 85 ? 8.403 -5.796 -4.673 1.00 83.19 85 SER A O 1
ATOM 640 N N . ILE A 1 86 ? 6.379 -6.529 -5.322 1.00 82.75 86 ILE A N 1
ATOM 641 C CA . ILE A 1 86 ? 6.757 -7.933 -5.545 1.00 82.75 86 ILE A CA 1
ATOM 642 C C . ILE A 1 86 ? 6.905 -8.234 -7.039 1.00 82.75 86 ILE A C 1
ATOM 644 O O . ILE A 1 86 ? 7.665 -9.115 -7.437 1.00 82.75 86 ILE A O 1
ATOM 648 N N . ILE A 1 87 ? 6.141 -7.531 -7.877 1.00 83.31 87 ILE A N 1
ATOM 649 C CA . ILE A 1 87 ? 6.086 -7.788 -9.313 1.00 83.31 87 ILE A CA 1
ATOM 650 C C . ILE A 1 87 ? 7.153 -6.967 -10.054 1.00 83.31 87 ILE A C 1
ATOM 652 O O . ILE A 1 87 ? 7.266 -5.762 -9.819 1.00 83.31 87 ILE A O 1
ATOM 656 N N . PRO A 1 88 ? 7.895 -7.568 -11.007 1.00 81.38 88 PRO A N 1
ATOM 657 C CA . PRO A 1 88 ? 8.800 -6.817 -11.868 1.00 81.38 88 PRO A CA 1
ATOM 658 C C . PRO A 1 88 ? 8.012 -5.847 -12.757 1.00 81.38 88 PRO A C 1
ATOM 660 O O . PRO A 1 88 ? 7.210 -6.257 -13.597 1.00 81.38 88 PRO A O 1
ATOM 663 N N . ILE A 1 89 ? 8.256 -4.549 -12.579 1.00 85.19 89 ILE A N 1
ATOM 664 C CA . ILE A 1 89 ? 7.647 -3.500 -13.397 1.00 85.19 89 ILE A CA 1
ATOM 665 C C . ILE A 1 89 ? 8.468 -3.350 -14.688 1.00 85.19 89 ILE A C 1
ATOM 667 O O . ILE A 1 89 ? 9.684 -3.151 -14.604 1.00 85.19 89 ILE A O 1
ATOM 671 N N . PRO A 1 90 ? 7.846 -3.411 -15.881 1.00 81.06 90 PRO A N 1
ATOM 672 C CA . PRO A 1 90 ? 8.564 -3.235 -17.134 1.00 81.06 90 PRO A CA 1
ATOM 673 C C . PRO A 1 90 ? 9.101 -1.806 -17.215 1.00 81.06 90 PRO A C 1
ATOM 675 O O . PRO A 1 90 ? 8.330 -0.845 -17.224 1.00 81.06 90 PRO A O 1
ATOM 678 N N . TYR A 1 91 ? 10.421 -1.668 -17.283 1.00 80.88 91 TYR A N 1
ATOM 679 C CA . TYR A 1 91 ? 11.097 -0.390 -17.469 1.00 80.88 91 TYR A CA 1
ATOM 680 C C . TYR A 1 91 ? 12.277 -0.591 -18.421 1.00 80.88 91 TYR A C 1
ATOM 682 O O . TYR A 1 91 ? 13.222 -1.316 -18.112 1.00 80.88 91 TYR A O 1
ATOM 690 N N . ILE A 1 92 ? 12.181 -0.000 -19.612 1.00 81.69 92 ILE A N 1
ATOM 691 C CA . ILE A 1 92 ? 13.205 -0.067 -20.657 1.00 81.69 92 ILE A CA 1
ATOM 692 C C . ILE A 1 92 ? 13.533 1.361 -21.066 1.00 81.69 92 ILE A C 1
ATOM 694 O O . ILE A 1 92 ? 12.638 2.118 -21.445 1.00 81.69 92 ILE A O 1
ATOM 698 N N . ALA A 1 93 ? 14.817 1.697 -21.040 1.00 85.56 93 ALA A N 1
ATOM 699 C CA . ALA A 1 93 ? 15.325 2.992 -21.461 1.00 85.56 93 ALA A CA 1
ATOM 700 C C . ALA A 1 93 ? 16.387 2.826 -22.557 1.00 85.56 93 ALA A C 1
ATOM 702 O O . ALA A 1 93 ? 17.116 1.830 -22.604 1.00 85.56 93 ALA A O 1
ATOM 703 N N . ILE A 1 94 ? 16.455 3.799 -23.463 1.00 86.75 94 ILE A N 1
ATOM 704 C CA . ILE A 1 94 ? 17.507 3.903 -24.476 1.00 86.75 94 ILE A CA 1
ATOM 705 C C . ILE A 1 94 ? 18.693 4.581 -23.800 1.00 86.75 94 ILE A C 1
ATOM 707 O O . ILE A 1 94 ? 18.579 5.719 -23.357 1.00 86.75 94 ILE A O 1
ATOM 711 N N . GLN A 1 95 ? 19.814 3.869 -23.719 1.00 85.69 95 GLN A N 1
ATOM 712 C CA . GLN A 1 95 ? 21.023 4.331 -23.033 1.00 85.69 95 GLN A CA 1
ATOM 713 C C . GLN A 1 95 ? 21.982 5.002 -24.012 1.00 85.69 95 GLN A C 1
ATOM 715 O O . GLN A 1 95 ? 22.509 6.080 -23.747 1.00 85.69 95 GLN A O 1
ATOM 720 N N . ASN A 1 96 ? 22.177 4.369 -25.171 1.00 84.94 96 ASN A N 1
ATOM 721 C CA . ASN A 1 96 ? 23.079 4.850 -26.206 1.00 84.94 96 ASN A CA 1
ATOM 722 C C . ASN A 1 96 ? 22.407 4.772 -27.572 1.00 84.94 96 ASN A C 1
ATOM 724 O O . ASN A 1 96 ? 21.718 3.799 -27.899 1.00 84.94 96 ASN A O 1
ATOM 728 N N . ILE A 1 97 ? 22.653 5.812 -28.360 1.00 86.19 97 ILE A N 1
ATOM 729 C CA . ILE A 1 97 ? 22.295 5.897 -29.769 1.00 86.19 97 ILE A CA 1
ATOM 730 C C . ILE A 1 97 ? 23.596 6.217 -30.495 1.00 86.19 97 ILE A C 1
ATOM 732 O O . ILE A 1 97 ? 24.103 7.334 -30.387 1.00 86.19 97 ILE A O 1
ATOM 736 N N . ASP A 1 98 ? 24.136 5.237 -31.208 1.00 85.62 98 ASP A N 1
ATOM 737 C CA . ASP A 1 98 ? 25.346 5.396 -32.004 1.00 85.62 98 ASP A CA 1
ATOM 738 C C . ASP A 1 98 ? 24.930 5.542 -33.474 1.00 85.62 98 ASP A C 1
ATOM 740 O O . ASP A 1 98 ? 24.341 4.640 -34.068 1.00 85.62 98 ASP A O 1
ATOM 744 N N . ILE A 1 99 ? 25.196 6.712 -34.060 1.00 82.25 99 ILE A N 1
ATOM 745 C CA . ILE A 1 99 ? 24.884 7.007 -35.464 1.00 82.25 99 ILE A CA 1
ATOM 746 C C . ILE A 1 99 ? 26.202 7.090 -36.227 1.00 82.25 99 ILE A C 1
ATOM 748 O O . ILE A 1 99 ? 26.959 8.050 -36.074 1.00 82.25 99 ILE A O 1
ATOM 752 N N . SER A 1 100 ? 26.470 6.094 -37.066 1.00 82.38 100 SER A N 1
ATOM 753 C CA . SER A 1 100 ? 27.643 6.056 -37.936 1.00 82.38 100 SER A CA 1
ATOM 754 C C . SER A 1 100 ? 27.247 6.407 -39.365 1.00 82.38 100 SER A C 1
ATOM 756 O O . SER A 1 100 ? 26.418 5.748 -39.989 1.00 82.38 100 SER A O 1
ATOM 758 N N . PHE A 1 101 ? 27.871 7.450 -39.906 1.00 79.38 101 PHE A N 1
ATOM 759 C CA . PHE A 1 101 ? 27.661 7.886 -41.281 1.00 79.38 101 PHE A CA 1
ATOM 760 C C . PHE A 1 101 ? 28.949 7.718 -42.085 1.00 79.38 101 PHE A C 1
ATOM 762 O O . PHE A 1 101 ? 29.989 8.274 -41.729 1.00 79.38 101 PHE A O 1
ATOM 769 N N . LYS A 1 102 ? 28.877 6.962 -43.183 1.00 78.38 102 LYS A N 1
ATOM 770 C CA . LYS A 1 102 ? 29.991 6.743 -44.111 1.00 78.38 102 LYS A CA 1
ATOM 771 C C . LYS A 1 102 ? 29.599 7.249 -45.495 1.00 78.38 102 LYS A C 1
ATOM 773 O O . LYS A 1 102 ? 28.593 6.818 -46.054 1.00 78.38 102 LYS A O 1
ATOM 778 N N . ALA A 1 103 ? 30.407 8.147 -46.051 1.00 69.50 103 ALA A N 1
ATOM 779 C CA . ALA A 1 103 ? 30.260 8.639 -47.416 1.00 69.50 103 ALA A CA 1
ATOM 780 C C . ALA A 1 103 ? 31.469 8.202 -48.246 1.00 69.50 103 ALA A C 1
ATOM 782 O O . ALA A 1 103 ? 32.603 8.543 -47.910 1.00 69.50 103 ALA A O 1
ATOM 783 N N . ASN A 1 104 ? 31.221 7.469 -49.329 1.00 65.19 104 ASN A N 1
ATOM 784 C CA . ASN A 1 104 ? 32.236 7.073 -50.296 1.00 65.19 104 ASN A CA 1
ATOM 785 C C . ASN A 1 104 ? 32.038 7.876 -51.584 1.00 65.19 104 ASN A C 1
ATOM 787 O O . ASN A 1 104 ? 31.004 7.776 -52.243 1.00 65.19 104 ASN A O 1
ATOM 791 N N . LEU A 1 105 ? 33.043 8.671 -51.951 1.00 59.19 105 LEU A N 1
ATOM 792 C CA . LEU A 1 105 ? 33.085 9.378 -53.227 1.00 59.19 105 LEU A CA 1
ATOM 793 C C . LEU A 1 105 ? 33.972 8.590 -54.194 1.00 59.19 105 LEU A C 1
ATOM 795 O O . LEU A 1 105 ? 35.173 8.469 -53.963 1.00 59.19 105 LEU A O 1
ATOM 799 N N . SER A 1 106 ? 33.389 8.068 -55.272 1.00 53.62 106 SER A N 1
ATOM 800 C CA . SER A 1 106 ? 34.114 7.317 -56.300 1.00 53.62 106 SER A CA 1
ATOM 801 C C . SER A 1 106 ? 34.124 8.077 -57.628 1.00 53.62 106 SER A C 1
ATOM 803 O O . SER A 1 106 ? 33.096 8.587 -58.079 1.00 53.62 106 SER A O 1
ATOM 805 N N . ALA A 1 107 ? 35.296 8.150 -58.263 1.00 49.47 107 ALA A N 1
ATOM 806 C CA . ALA A 1 107 ? 35.484 8.653 -59.621 1.00 49.47 107 ALA A CA 1
ATOM 807 C C . ALA A 1 107 ? 36.189 7.563 -60.438 1.00 49.47 107 ALA A C 1
ATOM 809 O O . ALA A 1 107 ? 37.367 7.289 -60.213 1.00 49.47 107 ALA A O 1
ATOM 810 N N . ALA A 1 108 ? 35.473 6.912 -61.356 1.00 43.25 108 ALA A N 1
ATOM 811 C CA . ALA A 1 108 ? 36.009 5.804 -62.146 1.00 43.25 108 ALA A CA 1
ATOM 812 C C . ALA A 1 108 ? 35.674 5.950 -63.643 1.00 43.25 108 ALA A C 1
ATOM 814 O O . ALA A 1 108 ? 34.568 6.347 -64.006 1.00 43.25 108 ALA A O 1
ATOM 815 N N . SER A 1 109 ? 36.642 5.628 -64.514 1.00 31.89 109 SER A N 1
ATOM 816 C CA . SER A 1 109 ? 36.472 5.512 -65.972 1.00 31.89 109 SER A CA 1
ATOM 817 C C . SER A 1 109 ? 35.991 4.107 -66.358 1.00 31.89 109 SER A C 1
ATOM 819 O O . SER A 1 109 ? 36.527 3.122 -65.857 1.00 31.89 109 SER A O 1
ATOM 821 N N . SER A 1 110 ? 35.006 4.014 -67.255 1.00 35.12 110 SER A N 1
ATOM 822 C CA . SER A 1 110 ? 34.270 2.781 -67.582 1.00 35.12 110 SER A CA 1
ATOM 823 C C . SER A 1 110 ? 34.949 1.839 -68.586 1.00 35.12 110 SER A C 1
ATOM 825 O O . SER A 1 110 ? 35.571 2.293 -69.547 1.00 35.12 110 SER A O 1
ATOM 827 N N . THR A 1 111 ? 34.620 0.544 -68.503 1.00 28.09 111 THR A N 1
ATOM 828 C CA . THR A 1 111 ? 34.252 -0.299 -69.666 1.00 28.09 111 THR A CA 1
ATOM 829 C C . THR A 1 111 ? 33.218 -1.352 -69.212 1.00 28.09 111 THR A C 1
ATOM 831 O O . THR A 1 111 ? 33.278 -1.804 -68.072 1.00 28.09 111 THR A O 1
ATOM 834 N N . ALA A 1 112 ? 32.219 -1.636 -70.053 1.00 32.16 112 ALA A N 1
ATOM 835 C CA . ALA A 1 112 ? 30.910 -2.224 -69.720 1.00 32.16 112 ALA A CA 1
ATOM 836 C C . ALA A 1 112 ? 30.828 -3.769 -69.774 1.00 32.16 112 ALA A C 1
ATOM 838 O O . ALA A 1 112 ? 31.644 -4.387 -70.447 1.00 32.16 112 ALA A O 1
ATOM 839 N N . GLU A 1 113 ? 29.823 -4.379 -69.115 1.00 28.64 113 GLU A N 1
ATOM 840 C CA . GLU A 1 113 ? 28.638 -5.029 -69.742 1.00 28.64 113 GLU A CA 1
ATOM 841 C C . GLU A 1 113 ? 27.754 -5.808 -68.731 1.00 28.64 113 GLU A C 1
ATOM 843 O O . GLU A 1 113 ? 28.226 -6.338 -67.727 1.00 28.64 113 GLU A O 1
ATOM 848 N N . GLU A 1 114 ? 26.444 -5.837 -69.008 1.00 27.09 114 GLU A N 1
ATOM 849 C CA . GLU A 1 114 ? 25.349 -6.430 -68.221 1.00 27.09 114 GLU A CA 1
ATOM 850 C C . GLU A 1 114 ? 25.308 -7.969 -68.233 1.00 27.09 114 GLU A C 1
ATOM 852 O O . GLU A 1 114 ? 25.557 -8.591 -69.263 1.00 27.09 114 GLU A O 1
ATOM 857 N N . ARG A 1 115 ? 24.773 -8.571 -67.155 1.00 26.20 115 ARG A N 1
ATOM 858 C CA . ARG A 1 115 ? 23.835 -9.707 -67.260 1.00 26.20 115 ARG A CA 1
ATOM 859 C C . ARG A 1 115 ? 22.753 -9.637 -66.180 1.00 26.20 115 ARG A C 1
ATOM 861 O O . ARG A 1 115 ? 23.038 -9.683 -64.987 1.00 26.20 115 ARG A O 1
ATOM 868 N N . VAL A 1 116 ? 21.506 -9.547 -66.632 1.00 33.44 116 VAL A N 1
ATOM 869 C CA . VAL A 1 116 ? 20.283 -9.758 -65.848 1.00 33.44 116 VAL A CA 1
ATOM 870 C C . VAL A 1 116 ? 19.980 -11.255 -65.813 1.00 33.44 116 VAL A C 1
ATOM 872 O O . VAL A 1 116 ? 20.037 -11.915 -66.848 1.00 33.44 116 VAL A O 1
ATOM 875 N N . SER A 1 117 ? 19.572 -11.773 -64.657 1.00 26.06 117 SER A N 1
ATOM 876 C CA . SER A 1 117 ? 18.781 -13.004 -64.578 1.00 26.06 117 SER A CA 1
ATOM 877 C C . SER A 1 117 ? 17.719 -12.861 -63.491 1.00 26.06 117 SER A C 1
ATOM 879 O O . SER A 1 117 ? 18.040 -12.703 -62.314 1.00 26.06 117 SER A O 1
ATOM 881 N N . ASN A 1 118 ? 16.460 -12.875 -63.928 1.00 28.97 118 ASN A N 1
ATOM 882 C CA . ASN A 1 118 ? 15.273 -13.103 -63.108 1.00 28.97 118 ASN A CA 1
ATOM 883 C C . ASN A 1 118 ? 15.113 -14.610 -62.875 1.00 28.97 118 ASN A C 1
ATOM 885 O O . ASN A 1 118 ? 15.439 -15.371 -63.778 1.00 28.97 118 ASN A O 1
ATOM 889 N N . ASP A 1 119 ? 14.600 -14.983 -61.701 1.00 27.56 119 ASP A N 1
ATOM 890 C CA . ASP A 1 119 ? 13.788 -16.173 -61.375 1.00 27.56 119 ASP A CA 1
ATOM 891 C C . ASP A 1 119 ? 13.834 -16.340 -59.843 1.00 27.56 119 ASP A C 1
ATOM 893 O O . ASP A 1 119 ? 14.865 -16.111 -59.223 1.00 27.56 119 ASP A O 1
ATOM 897 N N . GLN A 1 120 ? 12.802 -16.715 -59.098 1.00 24.81 120 GLN A N 1
ATOM 898 C CA . GLN A 1 120 ? 11.390 -16.943 -59.345 1.00 24.81 120 GLN A CA 1
ATOM 899 C C . GLN A 1 120 ? 10.752 -16.967 -57.944 1.00 24.81 120 GLN A C 1
ATOM 901 O O . GLN A 1 120 ? 11.376 -17.343 -56.950 1.00 24.81 120 GLN A O 1
ATOM 906 N N . PHE A 1 121 ? 9.505 -16.531 -57.867 1.00 30.66 121 PHE A N 1
ATOM 907 C CA . PHE A 1 121 ? 8.645 -16.637 -56.698 1.00 30.66 121 PHE A CA 1
ATOM 908 C C . PHE A 1 121 ? 8.463 -18.116 -56.308 1.00 30.66 121 PHE A C 1
ATOM 910 O O . PHE A 1 121 ? 8.034 -18.905 -57.146 1.00 30.66 121 PHE A O 1
ATOM 917 N N . ASN A 1 122 ? 8.736 -18.486 -55.052 1.00 22.72 122 ASN A N 1
ATOM 918 C CA . ASN A 1 122 ? 8.132 -19.675 -54.450 1.00 22.72 122 ASN A CA 1
ATOM 919 C C . ASN A 1 122 ? 7.732 -19.390 -52.998 1.00 22.72 122 ASN A C 1
ATOM 921 O O . ASN A 1 122 ? 8.541 -19.408 -52.072 1.00 22.72 122 ASN A O 1
ATOM 925 N N . THR A 1 123 ? 6.456 -19.071 -52.835 1.00 26.92 123 THR A N 1
ATOM 926 C CA . THR A 1 123 ? 5.693 -19.253 -51.604 1.00 26.92 123 THR A CA 1
ATOM 927 C C . THR A 1 123 ? 5.474 -20.741 -51.362 1.00 26.92 123 THR A C 1
ATOM 929 O O . THR A 1 123 ? 4.904 -21.386 -52.229 1.00 26.92 123 THR A O 1
ATOM 932 N N . ASP A 1 124 ? 5.854 -21.249 -50.189 1.00 25.78 124 ASP A N 1
ATOM 933 C CA . ASP A 1 124 ? 5.001 -22.136 -49.385 1.00 25.78 124 ASP A CA 1
ATOM 934 C C . ASP A 1 124 ? 5.658 -22.457 -48.032 1.00 25.78 124 ASP A C 1
ATOM 936 O O . ASP A 1 124 ? 6.751 -23.012 -47.967 1.00 25.78 124 ASP A O 1
ATOM 940 N N . ILE A 1 125 ? 4.977 -22.106 -46.939 1.00 26.52 125 ILE A N 1
ATOM 941 C CA . ILE A 1 125 ? 4.542 -23.089 -45.939 1.00 26.52 125 ILE A CA 1
ATOM 942 C C . ILE A 1 125 ? 3.376 -22.484 -45.146 1.00 26.52 125 ILE A C 1
ATOM 944 O O . ILE A 1 125 ? 3.480 -21.511 -44.399 1.00 26.52 125 ILE A O 1
ATOM 948 N N . THR A 1 126 ? 2.231 -23.089 -45.416 1.00 27.25 126 THR A N 1
ATOM 949 C CA . THR A 1 126 ? 0.934 -23.041 -44.755 1.00 27.25 126 THR A CA 1
ATOM 950 C C . THR A 1 126 ? 0.920 -23.785 -43.415 1.00 27.25 126 THR A C 1
ATOM 952 O O . THR A 1 126 ? 1.486 -24.869 -43.312 1.00 27.25 126 THR A O 1
ATOM 955 N N . GLY A 1 127 ? 0.118 -23.276 -42.469 1.00 24.39 127 GLY A N 1
ATOM 956 C CA . GLY A 1 127 ? -0.433 -24.012 -41.315 1.00 24.39 127 GLY A CA 1
ATOM 957 C C . GLY A 1 127 ? 0.446 -23.952 -40.064 1.00 24.39 127 GLY A C 1
ATOM 958 O O . GLY A 1 127 ? 1.646 -24.146 -40.136 1.00 24.39 127 GLY A O 1
ATOM 959 N N . GLY A 1 128 ? -0.038 -23.679 -38.857 1.00 27.48 128 GLY A N 1
ATOM 960 C CA . GLY A 1 128 ? -1.375 -23.730 -38.265 1.00 27.48 128 GLY A CA 1
ATOM 961 C C . GLY A 1 128 ? -1.147 -24.023 -36.769 1.00 27.48 128 GLY A C 1
ATOM 962 O O . GLY A 1 128 ? -0.188 -24.712 -36.442 1.00 27.48 128 GLY A O 1
ATOM 963 N N . GLY A 1 129 ? -1.937 -23.422 -35.870 1.00 31.97 129 GLY A N 1
ATOM 964 C CA . GLY A 1 129 ? -1.699 -23.369 -34.409 1.00 31.97 129 GLY A CA 1
ATOM 965 C C . GLY A 1 129 ? -1.440 -24.719 -33.711 1.00 31.97 129 GLY A C 1
ATOM 966 O O . GLY A 1 129 ? -1.705 -25.778 -34.261 1.00 31.97 129 GLY A O 1
ATOM 967 N N . LEU A 1 130 ? -0.963 -24.755 -32.464 1.00 27.89 130 LEU A N 1
ATOM 968 C CA . LEU A 1 130 ? -1.641 -24.210 -31.282 1.00 27.89 130 LEU A CA 1
ATOM 969 C C . LEU A 1 130 ? -0.760 -24.297 -30.000 1.00 27.89 130 LEU A C 1
ATOM 971 O O . LEU A 1 130 ? 0.130 -25.136 -29.914 1.00 27.89 130 LEU A O 1
ATOM 975 N N . PHE A 1 131 ? -1.189 -23.530 -28.982 1.00 26.77 131 PHE A N 1
ATOM 976 C CA . PHE A 1 131 ? -1.136 -23.780 -27.521 1.00 26.77 131 PHE A CA 1
ATOM 977 C C . PHE A 1 131 ? -0.078 -23.070 -26.647 1.00 26.77 131 PHE A C 1
ATOM 979 O O . PHE A 1 131 ? 1.040 -23.542 -26.487 1.00 26.77 131 PHE A O 1
ATOM 986 N N . GLY A 1 132 ? -0.541 -22.034 -25.919 1.00 27.73 132 GLY A N 1
ATOM 987 C CA . GLY A 1 132 ? -0.115 -21.764 -24.533 1.00 27.73 132 GLY A CA 1
ATOM 988 C C . GLY A 1 132 ? 0.170 -20.301 -24.147 1.00 27.73 132 GLY A C 1
ATOM 989 O O . GLY A 1 132 ? 1.295 -19.855 -24.295 1.00 27.73 132 GLY A O 1
ATOM 990 N N . TRP A 1 133 ? -0.818 -19.627 -23.530 1.00 26.42 133 TRP A N 1
ATOM 991 C CA . TRP A 1 133 ? -0.746 -18.374 -22.731 1.00 26.42 133 TRP A CA 1
ATOM 992 C C . TRP A 1 133 ? -0.777 -16.984 -23.424 1.00 26.42 133 TRP A C 1
ATOM 994 O O . TRP A 1 133 ? 0.233 -16.448 -23.858 1.00 26.42 133 TRP A O 1
ATOM 1004 N N . GLY A 1 134 ? -1.948 -16.328 -23.349 1.00 31.44 134 GLY A N 1
ATOM 1005 C CA . GLY A 1 134 ? -2.060 -14.945 -22.847 1.00 31.44 134 GLY A CA 1
ATOM 1006 C C . GLY A 1 134 ? -1.980 -13.760 -23.828 1.00 31.44 134 GLY A C 1
ATOM 1007 O O . GLY A 1 134 ? -0.917 -13.347 -24.259 1.00 31.44 134 GLY A O 1
ATOM 1008 N N . MET A 1 135 ? -3.146 -13.148 -24.038 1.00 27.83 135 MET A N 1
ATOM 1009 C CA . MET A 1 135 ? -3.595 -11.879 -24.661 1.00 27.83 135 MET A CA 1
ATOM 1010 C C . MET A 1 135 ? -2.699 -10.604 -24.659 1.00 27.83 135 MET A C 1
ATOM 1012 O O . MET A 1 135 ? -3.185 -9.549 -25.061 1.00 27.83 135 MET A O 1
ATOM 1016 N N . TRP A 1 136 ? -1.415 -10.640 -24.288 1.00 32.72 136 TRP A N 1
ATOM 1017 C CA . TRP A 1 136 ? -0.481 -9.498 -24.374 1.00 32.72 136 TRP A CA 1
ATOM 1018 C C . TRP A 1 136 ? 0.116 -9.336 -25.779 1.00 32.72 136 TRP A C 1
ATOM 1020 O O . TRP A 1 136 ? 1.327 -9.279 -25.983 1.00 32.72 136 TRP A O 1
ATOM 1030 N N . GLY A 1 137 ? -0.765 -9.257 -26.776 1.00 37.56 137 GLY A N 1
ATOM 1031 C CA . GLY A 1 137 ? -0.410 -9.043 -28.173 1.00 37.56 137 GLY A CA 1
ATOM 1032 C C . GLY A 1 137 ? 0.109 -7.630 -28.427 1.00 37.56 137 GLY A C 1
ATOM 1033 O O . GLY A 1 137 ? -0.528 -6.861 -29.145 1.00 37.56 137 GLY A O 1
ATOM 1034 N N . VAL A 1 138 ? 1.291 -7.293 -27.906 1.00 33.31 138 VAL A N 1
ATOM 1035 C CA . VAL A 1 138 ? 2.128 -6.291 -28.560 1.00 33.31 138 VAL A CA 1
ATOM 1036 C C . VAL A 1 138 ? 2.496 -6.913 -29.896 1.00 33.31 138 VAL A C 1
ATOM 1038 O O . VAL A 1 138 ? 3.385 -7.754 -30.006 1.00 33.31 138 VAL A O 1
ATOM 1041 N N . LYS A 1 139 ? 1.736 -6.550 -30.926 1.00 35.59 139 LYS A N 1
ATOM 1042 C CA . LYS A 1 139 ? 2.010 -6.910 -32.310 1.00 35.59 139 LYS A CA 1
ATOM 1043 C C . LYS A 1 139 ? 3.253 -6.125 -32.731 1.00 35.59 139 LYS A C 1
ATOM 1045 O O . LYS A 1 139 ? 3.160 -5.127 -33.438 1.00 35.59 139 LYS A O 1
ATOM 1050 N N . MET A 1 140 ? 4.424 -6.539 -32.245 1.00 34.09 140 MET A N 1
ATOM 1051 C CA . MET A 1 140 ? 5.702 -6.109 -32.790 1.00 34.09 140 MET A CA 1
ATOM 1052 C C . MET A 1 140 ? 5.793 -6.733 -34.174 1.00 34.09 140 MET A C 1
ATOM 1054 O O . ME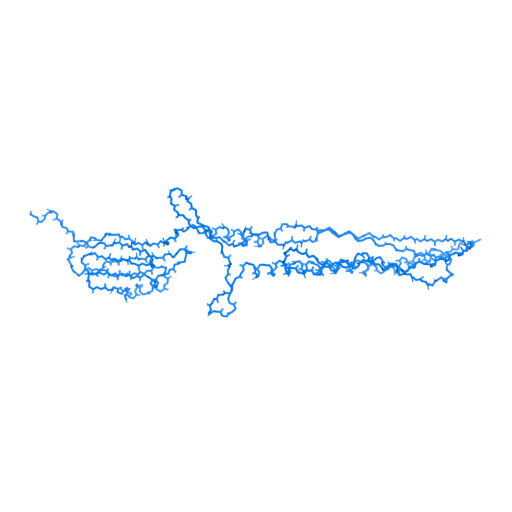T A 1 140 ? 6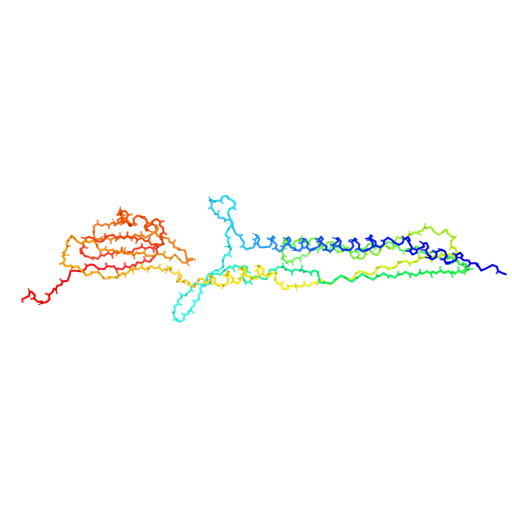.258 -7.855 -34.357 1.00 34.09 140 MET A O 1
ATOM 1058 N N . SER A 1 141 ? 5.299 -6.008 -35.171 1.00 31.72 141 SER A N 1
ATOM 1059 C CA . SER A 1 141 ? 5.717 -6.213 -36.545 1.00 31.72 141 SER A CA 1
ATOM 1060 C C . SER A 1 141 ? 7.203 -5.870 -36.614 1.00 31.72 141 SER A C 1
ATOM 1062 O O . SER A 1 141 ? 7.573 -4.740 -36.931 1.00 31.72 141 SER A O 1
ATOM 1064 N N . LEU A 1 142 ? 8.055 -6.840 -36.282 1.00 33.97 142 LEU A N 1
ATOM 1065 C CA . LEU A 1 142 ? 9.464 -6.833 -36.640 1.00 33.97 142 LEU A CA 1
ATOM 1066 C C . LEU A 1 142 ? 9.523 -6.969 -38.169 1.00 33.97 142 LEU A C 1
ATOM 1068 O O . LEU A 1 142 ? 9.702 -8.047 -38.729 1.00 33.97 142 LEU A O 1
ATOM 1072 N N . LYS A 1 143 ? 9.310 -5.853 -38.871 1.00 31.06 143 LYS A N 1
ATOM 1073 C CA . LYS A 1 143 ? 9.836 -5.689 -40.223 1.00 31.06 143 LYS A CA 1
ATOM 1074 C C . LYS A 1 143 ? 11.342 -5.547 -40.056 1.00 31.06 143 LYS A C 1
ATOM 1076 O O . LYS A 1 143 ? 11.851 -4.453 -39.833 1.00 31.06 143 LYS A O 1
ATOM 1081 N N . GLY A 1 144 ? 12.022 -6.690 -40.077 1.00 30.09 144 GLY A N 1
ATOM 1082 C CA . GLY A 1 144 ? 13.466 -6.752 -40.215 1.00 30.09 144 GLY A CA 1
ATOM 1083 C C . GLY A 1 144 ? 13.900 -5.919 -41.418 1.00 30.09 144 GLY A C 1
ATOM 1084 O O . GLY A 1 144 ? 13.301 -6.008 -42.487 1.00 30.09 144 GLY A O 1
ATOM 1085 N N . GLY A 1 145 ? 14.903 -5.074 -41.187 1.00 31.42 145 GLY A N 1
ATOM 1086 C CA . GLY A 1 145 ? 15.731 -4.433 -42.201 1.00 31.42 145 GLY A CA 1
ATOM 1087 C C . GLY A 1 145 ? 14.987 -3.780 -43.359 1.00 31.42 145 GLY A C 1
ATOM 1088 O O . GLY A 1 145 ? 15.019 -4.289 -44.474 1.00 31.42 145 GLY A O 1
ATOM 1089 N N . TYR A 1 146 ? 14.452 -2.576 -43.154 1.00 29.34 146 TYR A N 1
ATOM 1090 C CA . TYR A 1 146 ? 14.387 -1.638 -44.273 1.00 29.34 146 TYR A CA 1
ATOM 1091 C C . TYR A 1 146 ? 15.785 -1.034 -44.458 1.00 29.34 146 TYR A C 1
ATOM 1093 O O . TYR A 1 146 ? 16.055 0.101 -44.075 1.00 29.34 146 TYR A O 1
ATOM 1101 N N . SER A 1 147 ? 16.702 -1.810 -45.047 1.00 30.50 147 SER A N 1
ATOM 1102 C CA . SER A 1 147 ? 17.736 -1.184 -45.864 1.00 30.50 147 SER A CA 1
ATOM 1103 C C . SER A 1 147 ? 16.974 -0.547 -47.012 1.00 30.50 147 SER A C 1
ATOM 1105 O O . SER A 1 147 ? 16.503 -1.229 -47.922 1.00 30.50 147 SER A O 1
ATOM 1107 N N . SER A 1 148 ? 16.785 0.766 -46.944 1.00 30.23 148 SER A N 1
ATOM 1108 C CA . SER A 1 148 ? 16.411 1.517 -48.127 1.00 30.23 148 SER A CA 1
ATOM 1109 C C . SER A 1 148 ? 17.638 1.536 -49.038 1.00 30.23 148 SER A C 1
ATOM 1111 O O . SER A 1 148 ? 18.323 2.545 -49.166 1.00 30.23 148 SER A O 1
ATOM 1113 N N . LYS A 1 149 ? 17.913 0.414 -49.714 1.00 35.19 149 LYS A N 1
ATOM 1114 C CA . LYS A 1 149 ? 18.407 0.510 -51.080 1.00 35.19 149 LYS A CA 1
ATOM 1115 C C . LYS A 1 149 ? 17.244 1.090 -51.866 1.00 35.19 149 LYS A C 1
ATOM 1117 O O . LYS A 1 149 ? 16.438 0.374 -52.453 1.00 35.19 149 LYS A O 1
ATOM 1122 N N . LYS A 1 150 ? 17.126 2.418 -51.817 1.00 35.62 150 LYS A N 1
ATOM 1123 C CA . LYS A 1 150 ? 16.494 3.148 -52.899 1.00 35.62 150 LYS A CA 1
ATOM 1124 C C . LYS A 1 150 ? 17.359 2.824 -54.104 1.00 35.62 150 LYS A C 1
ATOM 1126 O O . LYS A 1 150 ? 18.415 3.419 -54.293 1.00 35.62 150 LYS A O 1
ATOM 1131 N N . ASP A 1 151 ? 16.936 1.802 -54.835 1.00 31.88 151 ASP A N 1
ATOM 1132 C CA . ASP A 1 151 ? 17.388 1.524 -56.182 1.00 31.88 151 ASP A CA 1
ATOM 1133 C C . ASP A 1 151 ? 16.978 2.753 -56.999 1.00 31.88 151 ASP A C 1
ATOM 1135 O O . ASP A 1 151 ? 15.894 2.834 -57.575 1.00 31.88 151 ASP A O 1
ATOM 1139 N N . SER A 1 152 ? 17.807 3.797 -56.943 1.00 31.11 152 SER A N 1
ATOM 1140 C CA . SER A 1 152 ? 17.820 4.841 -57.950 1.00 31.11 152 SER A CA 1
ATOM 1141 C C . SER A 1 152 ? 18.364 4.176 -59.205 1.00 31.11 152 SER A C 1
ATOM 1143 O O . SER A 1 152 ? 19.512 4.373 -59.589 1.00 31.11 152 SER A O 1
ATOM 1145 N N . ARG A 1 153 ? 17.513 3.385 -59.861 1.00 41.94 153 ARG A N 1
ATOM 1146 C CA . ARG A 1 153 ? 17.634 3.082 -61.280 1.00 41.94 153 ARG A CA 1
ATOM 1147 C C . ARG A 1 153 ? 17.359 4.362 -62.057 1.00 41.94 153 ARG A C 1
ATOM 1149 O O . ARG A 1 153 ? 16.303 4.575 -62.639 1.00 41.94 153 ARG A O 1
ATOM 1156 N N . ALA A 1 154 ? 18.358 5.223 -62.020 1.00 35.91 154 ALA A N 1
ATOM 1157 C CA . ALA A 1 154 ? 18.706 6.119 -63.091 1.00 35.91 154 ALA A CA 1
ATOM 1158 C C . ALA A 1 154 ? 20.206 5.905 -63.287 1.00 35.91 154 ALA A C 1
ATOM 1160 O O . ALA A 1 154 ? 21.035 6.663 -62.790 1.00 35.91 154 ALA A O 1
ATOM 1161 N N . THR A 1 155 ? 20.553 4.815 -63.976 1.00 44.03 155 THR A N 1
ATOM 1162 C CA . THR A 1 155 ? 21.813 4.757 -64.713 1.00 44.03 155 THR A CA 1
ATOM 1163 C C . THR A 1 155 ? 21.732 5.864 -65.755 1.00 44.03 155 THR A C 1
ATOM 1165 O O . THR A 1 155 ? 21.243 5.665 -66.861 1.00 44.03 155 THR A O 1
ATOM 1168 N N . GLN A 1 156 ? 22.127 7.064 -65.352 1.00 42.41 156 GLN A N 1
ATOM 1169 C CA . GLN A 1 156 ? 22.461 8.139 -66.260 1.00 42.41 156 GLN A CA 1
ATOM 1170 C C . GLN A 1 156 ? 23.858 8.618 -65.874 1.00 42.41 156 GLN A C 1
ATOM 1172 O O . GLN A 1 156 ? 24.048 9.477 -65.014 1.00 42.41 156 GLN A O 1
ATOM 1177 N N . ASP A 1 157 ? 24.840 7.946 -66.472 1.00 50.94 157 ASP A N 1
ATOM 1178 C CA . ASP A 1 157 ? 26.027 8.568 -67.056 1.00 50.94 157 ASP A CA 1
ATOM 1179 C C . ASP A 1 157 ? 26.597 9.776 -66.305 1.00 50.94 157 ASP A C 1
ATOM 1181 O O . ASP A 1 157 ? 26.642 10.889 -66.828 1.00 50.94 157 ASP A O 1
ATOM 1185 N N . SER A 1 158 ? 27.074 9.580 -65.077 1.00 41.62 158 SER A N 1
ATOM 1186 C CA . SER A 1 158 ? 27.787 10.634 -64.355 1.00 41.62 158 SER A CA 1
ATOM 1187 C C . SER A 1 158 ? 29.173 10.150 -63.960 1.00 41.62 158 SER A C 1
ATOM 1189 O O . SER A 1 158 ? 29.335 9.206 -63.196 1.00 41.62 158 SER A O 1
ATOM 1191 N N . LYS A 1 159 ? 30.188 10.838 -64.491 1.00 50.12 159 LYS A N 1
ATOM 1192 C CA . LYS A 1 159 ? 31.637 10.592 -64.348 1.00 50.12 159 LYS A CA 1
ATOM 1193 C C . LYS A 1 159 ? 32.160 10.686 -62.894 1.00 50.12 159 LYS A C 1
ATOM 1195 O O . LYS A 1 159 ? 33.367 10.633 -62.680 1.00 50.12 159 LYS A O 1
ATOM 1200 N N . TYR A 1 160 ? 31.256 10.833 -61.921 1.00 49.41 160 TYR A N 1
ATOM 1201 C CA . TYR A 1 160 ? 31.476 10.999 -60.485 1.00 49.41 160 TYR A CA 1
ATOM 1202 C C . TYR A 1 160 ? 30.241 10.460 -59.731 1.00 49.41 160 TYR A C 1
ATOM 1204 O O . TYR A 1 160 ? 29.133 10.941 -59.969 1.00 49.41 160 TYR A O 1
ATOM 1212 N N . SER A 1 161 ? 30.406 9.477 -58.838 1.00 53.03 161 SER A N 1
ATOM 1213 C CA . SER A 1 161 ? 29.316 8.863 -58.054 1.00 53.03 161 SER A CA 1
ATOM 1214 C C . SER A 1 161 ? 29.564 8.999 -56.551 1.00 53.03 161 SER A C 1
ATOM 1216 O O . SER A 1 161 ? 30.682 8.754 -56.090 1.00 53.03 161 SER A O 1
ATOM 1218 N N . VAL A 1 162 ? 28.527 9.340 -55.781 1.00 57.62 162 VAL A N 1
ATOM 1219 C CA . VAL A 1 162 ? 28.588 9.441 -54.313 1.00 57.62 162 VAL A CA 1
ATOM 1220 C C . VAL A 1 162 ? 27.667 8.382 -53.708 1.00 57.62 162 VAL A C 1
ATOM 1222 O O . VAL A 1 162 ? 26.462 8.405 -53.952 1.00 57.62 162 VAL A O 1
ATOM 1225 N N . GLU A 1 163 ? 28.222 7.462 -52.925 1.00 66.44 163 GLU A N 1
ATOM 1226 C CA . GLU A 1 163 ? 27.476 6.441 -52.184 1.00 66.44 163 GLU A CA 1
ATOM 1227 C C . GLU A 1 163 ? 27.473 6.779 -50.687 1.00 66.44 163 GLU A C 1
ATOM 1229 O O . GLU A 1 163 ? 28.508 7.123 -50.110 1.00 66.44 163 GLU A O 1
ATOM 1234 N N . TYR A 1 164 ? 26.308 6.669 -50.044 1.00 60.47 164 TYR A N 1
ATOM 1235 C CA . TYR A 1 164 ? 26.129 6.956 -48.620 1.00 60.47 164 TYR A CA 1
ATOM 1236 C C . TYR A 1 164 ? 25.616 5.712 -47.892 1.00 60.47 164 TYR A C 1
ATOM 1238 O O . TYR A 1 164 ? 24.624 5.114 -48.304 1.00 60.47 164 TYR A O 1
ATOM 1246 N N . THR A 1 165 ? 26.263 5.342 -46.788 1.00 71.75 165 THR A N 1
ATOM 1247 C CA . THR A 1 165 ? 25.824 4.275 -45.876 1.00 71.75 165 THR A CA 1
ATOM 1248 C C . THR A 1 165 ? 25.601 4.860 -44.484 1.00 71.75 165 THR A C 1
ATOM 1250 O O . THR A 1 165 ? 26.442 5.608 -43.977 1.00 71.75 165 THR A O 1
ATOM 1253 N N . MET A 1 166 ? 24.461 4.532 -43.874 1.00 66.06 166 MET A N 1
ATOM 1254 C CA . MET A 1 166 ? 24.107 4.931 -42.513 1.00 66.06 166 MET A CA 1
ATOM 1255 C C . MET A 1 166 ? 23.869 3.683 -41.669 1.00 66.06 166 MET A C 1
ATOM 1257 O O . MET A 1 166 ? 22.959 2.911 -41.968 1.00 66.06 166 MET A O 1
ATOM 1261 N N . ASP A 1 167 ? 24.650 3.547 -40.603 1.00 74.50 167 ASP A N 1
ATOM 1262 C CA . ASP A 1 167 ? 24.497 2.505 -39.594 1.00 74.50 167 ASP A CA 1
ATOM 1263 C C . ASP A 1 167 ? 23.973 3.173 -38.308 1.00 74.50 167 ASP A C 1
ATOM 1265 O O . ASP A 1 167 ? 24.565 4.138 -37.817 1.00 74.50 167 ASP A O 1
ATOM 1269 N N . VAL A 1 168 ? 22.826 2.713 -37.799 1.00 74.69 168 VAL A N 1
ATOM 1270 C CA . VAL A 1 168 ? 22.223 3.207 -36.549 1.00 74.69 168 VAL A CA 1
ATOM 1271 C C . VAL A 1 168 ? 22.154 2.052 -35.562 1.00 74.69 168 VAL A C 1
ATOM 1273 O O . VAL A 1 168 ? 21.356 1.130 -35.739 1.00 74.69 168 VAL A O 1
ATOM 1276 N N . ASP A 1 169 ? 22.956 2.133 -34.509 1.00 81.56 169 ASP A N 1
ATOM 1277 C CA . ASP A 1 169 ? 23.001 1.155 -33.430 1.00 81.56 169 ASP A CA 1
ATOM 1278 C C . ASP A 1 169 ? 22.303 1.729 -32.191 1.00 81.56 169 ASP A C 1
ATOM 1280 O O . ASP A 1 169 ? 22.661 2.789 -31.673 1.00 81.56 169 ASP A O 1
ATOM 1284 N N . ILE A 1 170 ? 21.277 1.027 -31.705 1.00 79.19 170 ILE A N 1
ATOM 1285 C CA . ILE A 1 170 ? 20.509 1.430 -30.522 1.00 79.19 170 ILE A CA 1
ATOM 1286 C C . ILE A 1 170 ? 20.758 0.412 -29.419 1.00 79.19 170 ILE A C 1
ATOM 1288 O O . ILE A 1 170 ? 20.424 -0.767 -29.559 1.00 79.19 170 ILE A O 1
ATOM 1292 N N . ARG A 1 171 ? 21.293 0.877 -28.288 1.00 82.38 171 ARG A N 1
ATOM 1293 C CA . ARG A 1 171 ? 21.411 0.072 -27.069 1.00 82.38 171 ARG A CA 1
ATOM 1294 C C . ARG A 1 171 ? 20.318 0.490 -26.100 1.00 82.38 171 ARG A C 1
ATOM 1296 O O . ARG A 1 171 ? 20.374 1.558 -25.489 1.00 82.38 171 ARG A O 1
ATOM 1303 N N . ALA A 1 172 ? 19.312 -0.367 -25.983 1.00 78.62 172 ALA A N 1
ATOM 1304 C CA . ALA A 1 172 ? 18.269 -0.260 -24.977 1.00 78.62 172 ALA A CA 1
ATOM 1305 C C . ALA A 1 172 ? 18.485 -1.334 -23.912 1.00 78.62 172 ALA A C 1
ATOM 1307 O O . ALA A 1 172 ? 18.862 -2.464 -24.224 1.00 78.62 172 ALA A O 1
ATOM 1308 N N . GLY A 1 173 ? 18.240 -0.981 -22.657 1.00 73.88 173 GLY A N 1
ATOM 1309 C CA . GLY A 1 173 ? 18.424 -1.883 -21.532 1.00 73.88 173 GLY A CA 1
ATOM 1310 C C . GLY A 1 173 ? 17.390 -1.641 -20.449 1.00 73.88 173 GLY A C 1
ATOM 1311 O O . GLY A 1 173 ? 16.662 -0.645 -20.461 1.00 73.88 173 GLY A O 1
ATOM 1312 N N . GLN A 1 174 ? 17.344 -2.568 -19.498 1.00 67.44 174 GLN A N 1
ATOM 1313 C CA . GLN A 1 174 ? 16.660 -2.325 -18.241 1.00 67.44 174 GLN A CA 1
ATOM 1314 C C . GLN A 1 174 ? 17.489 -1.302 -17.463 1.00 67.44 174 GLN A C 1
ATOM 1316 O O . GLN A 1 174 ? 18.625 -1.570 -17.076 1.00 67.44 174 GLN A O 1
ATOM 1321 N N . GLU A 1 175 ? 16.953 -0.101 -17.307 1.00 67.75 175 GLU A N 1
ATOM 1322 C CA . GLU A 1 175 ? 17.560 0.920 -16.462 1.00 67.75 175 GLU A CA 1
ATOM 1323 C C . GLU A 1 175 ? 17.038 0.764 -15.022 1.00 67.75 175 GLU A C 1
ATOM 1325 O O . GLU A 1 175 ? 16.041 0.083 -14.764 1.00 67.75 175 GLU A O 1
ATOM 1330 N N . ASN A 1 176 ? 17.743 1.348 -14.054 1.00 68.12 176 ASN A N 1
ATOM 1331 C CA . ASN A 1 176 ? 17.236 1.432 -12.690 1.00 68.12 176 ASN A CA 1
ATOM 1332 C C . ASN A 1 176 ? 15.930 2.233 -12.680 1.00 68.12 176 ASN A C 1
ATOM 1334 O O . ASN A 1 176 ? 15.801 3.223 -13.400 1.00 68.12 176 ASN A O 1
ATOM 1338 N N . MET A 1 177 ? 14.965 1.822 -11.855 1.00 74.81 177 MET A N 1
ATOM 1339 C CA . MET A 1 177 ? 13.698 2.545 -11.743 1.00 74.81 177 MET A CA 1
ATOM 1340 C C . MET A 1 177 ? 13.945 4.037 -11.462 1.00 74.81 177 MET A C 1
ATOM 1342 O O . MET A 1 177 ? 14.845 4.360 -10.677 1.00 74.81 177 MET A O 1
ATOM 1346 N N . PRO A 1 178 ? 13.131 4.949 -12.025 1.00 79.31 178 PRO A N 1
ATOM 1347 C CA . PRO A 1 178 ? 13.237 6.369 -11.720 1.00 79.31 178 PRO A CA 1
ATOM 1348 C C . PRO A 1 178 ? 13.208 6.602 -10.208 1.00 79.31 178 PRO A C 1
ATOM 1350 O O . PRO A 1 178 ? 12.394 5.997 -9.507 1.00 79.31 178 PRO A O 1
ATOM 1353 N N . ALA A 1 179 ? 14.049 7.507 -9.701 1.00 80.31 179 ALA A N 1
ATOM 1354 C CA . ALA A 1 179 ? 14.219 7.719 -8.260 1.00 80.31 179 ALA A CA 1
ATOM 1355 C C . ALA A 1 179 ? 12.894 7.989 -7.520 1.00 80.31 179 ALA A C 1
ATOM 1357 O O . ALA A 1 179 ? 12.695 7.511 -6.406 1.00 80.31 179 ALA A O 1
ATOM 1358 N N . GLY A 1 180 ? 11.957 8.699 -8.158 1.00 81.62 180 GLY A N 1
ATOM 1359 C CA . GLY A 1 180 ? 10.619 8.927 -7.609 1.00 81.62 180 GLY A CA 1
ATOM 1360 C C . GLY A 1 180 ? 9.799 7.641 -7.466 1.00 81.62 180 GLY A C 1
ATOM 1361 O O . GLY A 1 180 ? 9.206 7.413 -6.416 1.00 81.62 180 GLY A O 1
ATOM 1362 N N . LEU A 1 181 ? 9.806 6.770 -8.482 1.00 79.19 181 LEU A N 1
ATOM 1363 C CA . LEU A 1 181 ? 9.130 5.471 -8.417 1.00 79.19 181 LEU A CA 1
ATOM 1364 C C . LEU A 1 181 ? 9.780 4.576 -7.359 1.00 79.19 181 LEU A C 1
ATOM 1366 O O . LEU A 1 181 ? 9.072 3.990 -6.545 1.00 79.19 181 LEU A O 1
ATOM 1370 N N . ALA A 1 182 ? 11.113 4.532 -7.321 1.00 80.81 182 ALA A N 1
ATOM 1371 C CA . ALA A 1 182 ? 11.849 3.794 -6.300 1.00 80.81 182 ALA A CA 1
ATOM 1372 C C . ALA A 1 182 ? 11.478 4.276 -4.890 1.00 80.81 182 ALA A C 1
ATOM 1374 O O . ALA A 1 182 ? 11.197 3.454 -4.022 1.00 80.81 182 ALA A O 1
ATOM 1375 N N . LYS A 1 183 ? 11.379 5.596 -4.674 1.00 82.38 183 LYS A N 1
ATOM 1376 C CA . LYS A 1 183 ? 10.990 6.159 -3.377 1.00 82.38 183 LYS A CA 1
ATOM 1377 C C . LYS A 1 183 ? 9.546 5.839 -3.003 1.00 82.38 183 LYS A C 1
ATOM 1379 O O . LYS A 1 183 ? 9.268 5.549 -1.845 1.00 82.38 183 LYS A O 1
ATOM 1384 N N . VAL A 1 184 ? 8.626 5.867 -3.966 1.00 80.75 184 VAL A N 1
ATOM 1385 C CA . VAL A 1 184 ? 7.232 5.457 -3.738 1.00 80.75 184 VAL A CA 1
ATOM 1386 C C . VAL A 1 184 ? 7.171 3.982 -3.348 1.00 80.75 184 VAL A C 1
ATOM 1388 O O . VAL A 1 184 ? 6.524 3.653 -2.360 1.00 80.75 184 VAL A O 1
ATOM 1391 N N . LEU A 1 185 ? 7.881 3.102 -4.058 1.00 79.00 185 LEU A N 1
ATOM 1392 C CA . LEU A 1 185 ? 7.949 1.678 -3.721 1.00 79.00 185 LEU A CA 1
ATOM 1393 C C . LEU A 1 185 ? 8.617 1.438 -2.363 1.00 79.00 185 LEU A C 1
ATOM 1395 O O . LEU A 1 185 ? 8.166 0.577 -1.616 1.00 79.00 185 LEU A O 1
ATOM 1399 N N . GLU A 1 186 ? 9.635 2.222 -2.009 1.00 80.62 186 GLU A N 1
ATOM 1400 C CA . GLU A 1 186 ? 10.270 2.187 -0.690 1.00 80.62 186 GLU A CA 1
ATOM 1401 C C . GLU A 1 186 ? 9.285 2.596 0.412 1.00 80.62 186 GLU A C 1
ATOM 1403 O O . GLU A 1 186 ? 9.160 1.886 1.403 1.00 80.62 186 GLU A O 1
ATOM 1408 N N . ILE A 1 187 ? 8.534 3.690 0.232 1.00 80.69 187 ILE A N 1
ATOM 1409 C CA . ILE A 1 187 ? 7.502 4.122 1.189 1.00 80.69 187 ILE A CA 1
ATOM 1410 C C . ILE A 1 187 ? 6.427 3.041 1.324 1.00 80.69 187 ILE A C 1
ATOM 1412 O O . ILE A 1 187 ? 6.070 2.667 2.440 1.00 80.69 187 ILE A O 1
ATOM 1416 N N . LEU A 1 188 ? 5.967 2.482 0.205 1.00 74.44 188 LEU A N 1
ATOM 1417 C CA . LEU A 1 188 ? 5.015 1.374 0.176 1.00 74.44 188 LEU A CA 1
ATOM 1418 C C . LEU A 1 188 ? 5.559 0.138 0.913 1.00 74.44 188 LEU A C 1
ATOM 1420 O O . LEU A 1 188 ? 4.836 -0.474 1.698 1.00 74.44 188 LEU A O 1
ATOM 1424 N N . ASN A 1 189 ? 6.845 -0.176 0.752 1.00 72.00 189 ASN A N 1
ATOM 1425 C CA . ASN A 1 189 ? 7.528 -1.250 1.473 1.00 72.00 189 ASN A CA 1
ATOM 1426 C C . ASN A 1 189 ? 7.887 -0.894 2.928 1.00 72.00 189 ASN A C 1
ATOM 1428 O O . ASN A 1 189 ? 8.188 -1.771 3.720 1.00 72.00 189 ASN A O 1
ATOM 1432 N N . SER A 1 190 ? 7.877 0.376 3.318 1.00 68.88 190 SER A N 1
ATOM 1433 C CA . SER A 1 190 ? 8.002 0.784 4.725 1.00 68.88 190 SER A CA 1
ATOM 1434 C C . SER A 1 190 ? 6.648 0.772 5.438 1.00 68.88 190 SER A C 1
ATOM 1436 O O . SER A 1 190 ? 6.582 0.601 6.650 1.00 68.88 190 SER A O 1
ATOM 1438 N N . SER A 1 191 ? 5.553 0.878 4.676 1.00 66.25 191 SER A N 1
ATOM 1439 C CA . SER A 1 191 ? 4.174 0.833 5.175 1.00 66.25 191 SER A CA 1
ATOM 1440 C C . SER A 1 191 ? 3.653 -0.585 5.449 1.00 66.25 191 SER A C 1
ATOM 1442 O O . SER A 1 191 ? 2.444 -0.778 5.617 1.00 66.25 191 SER A O 1
ATOM 1444 N N . LEU A 1 192 ? 4.552 -1.577 5.493 1.00 69.06 192 LEU A N 1
ATOM 1445 C CA . LEU A 1 192 ? 4.227 -2.972 5.780 1.00 69.06 192 LEU A CA 1
ATOM 1446 C C . LEU A 1 192 ? 3.475 -3.057 7.102 1.00 69.06 192 LEU A C 1
ATOM 1448 O O . LEU A 1 192 ? 4.019 -2.814 8.178 1.00 69.06 192 LEU A O 1
ATOM 1452 N N . ASN A 1 193 ? 2.206 -3.431 7.007 1.00 69.06 193 ASN A N 1
ATOM 1453 C CA . ASN A 1 193 ? 1.393 -3.708 8.171 1.00 69.06 193 ASN A CA 1
ATOM 1454 C C . ASN A 1 193 ? 1.437 -5.213 8.425 1.00 69.06 193 ASN A C 1
ATOM 1456 O O . ASN A 1 193 ? 0.864 -6.003 7.670 1.00 69.06 193 ASN A O 1
ATOM 1460 N N . VAL A 1 194 ? 2.128 -5.597 9.497 1.00 76.62 194 VAL A N 1
ATOM 1461 C CA . VAL A 1 194 ? 1.921 -6.894 10.140 1.00 76.62 194 VAL A CA 1
ATOM 1462 C C . VAL A 1 194 ? 0.702 -6.728 11.034 1.00 76.62 194 VAL A C 1
ATOM 1464 O O . VAL A 1 194 ? 0.677 -5.855 11.898 1.00 76.62 194 VAL A O 1
ATOM 1467 N N . CYS A 1 195 ? -0.345 -7.492 10.767 1.00 79.06 195 CYS A N 1
ATOM 1468 C CA . CYS A 1 195 ? -1.602 -7.443 11.503 1.00 79.06 195 CYS A CA 1
ATOM 1469 C C . CYS A 1 195 ? -1.941 -8.834 12.022 1.00 79.06 195 CYS A C 1
ATOM 1471 O O . CYS A 1 195 ? -1.594 -9.848 11.410 1.00 79.06 195 CYS A O 1
ATOM 1473 N N . ASN A 1 196 ? -2.670 -8.898 13.128 1.00 83.56 196 ASN A N 1
ATOM 1474 C CA . ASN A 1 196 ? -3.330 -10.137 13.509 1.00 83.56 196 ASN A CA 1
ATOM 1475 C C . ASN A 1 196 ? -4.409 -10.486 12.453 1.00 83.56 196 ASN A C 1
ATOM 1477 O O . ASN A 1 196 ? -5.246 -9.636 12.140 1.00 83.56 196 ASN A O 1
ATOM 1481 N N . PRO A 1 197 ? -4.441 -11.711 11.889 1.00 83.81 197 PRO A N 1
ATOM 1482 C CA . PRO A 1 197 ? -5.454 -12.122 10.912 1.00 83.81 197 PRO A CA 1
ATOM 1483 C C . PRO A 1 197 ? -6.890 -12.068 11.449 1.00 83.81 197 PRO A C 1
ATOM 1485 O O . PRO A 1 197 ? -7.822 -12.045 10.651 1.00 83.81 197 PRO A O 1
ATOM 1488 N N . LYS A 1 198 ? -7.081 -12.044 12.773 1.00 86.69 198 LYS A N 1
ATOM 1489 C CA . LYS A 1 198 ? -8.393 -11.861 13.412 1.00 86.69 198 LYS A CA 1
ATOM 1490 C C . LYS A 1 198 ? -8.738 -10.388 13.682 1.00 86.69 198 LYS A C 1
ATOM 1492 O O . LYS A 1 198 ? -9.842 -10.098 14.128 1.00 86.69 198 LYS A O 1
ATOM 1497 N N . GLY A 1 199 ? -7.827 -9.462 13.380 1.00 88.81 199 GLY A N 1
ATOM 1498 C CA . GLY A 1 199 ? -7.897 -8.061 13.789 1.00 88.81 199 GLY A CA 1
ATOM 1499 C C . GLY A 1 199 ? -7.333 -7.836 15.193 1.00 88.81 199 GLY A C 1
ATOM 1500 O O . GLY A 1 199 ? -6.903 -8.771 15.870 1.00 88.81 199 GLY A O 1
ATOM 1501 N N . GLU A 1 200 ? -7.353 -6.583 15.631 1.00 91.94 200 GLU A N 1
ATOM 1502 C CA . GLU A 1 200 ? -6.894 -6.155 16.952 1.00 91.94 200 GLU A CA 1
ATOM 1503 C C . GLU A 1 200 ? -7.983 -5.310 17.615 1.00 91.94 200 GLU A C 1
ATOM 1505 O O . GLU A 1 200 ? -8.463 -4.329 17.040 1.00 91.94 200 GLU A O 1
ATOM 1510 N N . LEU A 1 201 ? -8.373 -5.708 18.824 1.00 94.94 201 LEU A N 1
ATOM 1511 C CA . LEU A 1 201 ? -9.287 -4.974 19.688 1.00 94.94 201 LEU A CA 1
ATOM 1512 C C . LEU A 1 201 ? -8.502 -4.551 20.926 1.00 94.94 201 LEU A C 1
ATOM 1514 O O . LEU A 1 201 ? -7.904 -5.388 21.595 1.00 94.94 201 LEU A O 1
ATOM 1518 N N . GLY A 1 202 ? -8.468 -3.251 21.192 1.00 93.88 202 GLY A N 1
ATOM 1519 C CA . GLY A 1 202 ? -7.759 -2.679 22.329 1.00 93.88 202 GLY A CA 1
ATOM 1520 C C . GLY A 1 202 ? -8.690 -1.837 23.184 1.00 93.88 202 GLY A C 1
ATOM 1521 O O . GLY A 1 202 ? -9.490 -1.061 22.657 1.00 93.88 202 GLY A O 1
ATOM 1522 N N . VAL A 1 203 ? -8.544 -1.968 24.497 1.00 95.75 203 VAL A N 1
ATOM 1523 C CA . VAL A 1 203 ? -9.186 -1.126 25.512 1.00 95.75 203 VAL A CA 1
ATOM 1524 C C . VAL A 1 203 ? -8.102 -0.436 26.341 1.00 95.75 203 VAL A C 1
ATOM 1526 O O . VAL A 1 203 ? -7.017 -0.987 26.514 1.00 95.75 203 VAL A O 1
ATOM 1529 N N . ASN A 1 204 ? -8.361 0.776 26.841 1.00 95.50 204 ASN A N 1
ATOM 1530 C CA . ASN A 1 204 ? -7.405 1.489 27.701 1.00 95.50 204 ASN A CA 1
ATOM 1531 C C . ASN A 1 204 ? -7.216 0.824 29.072 1.00 95.50 204 ASN A C 1
ATOM 1533 O O . ASN A 1 204 ? -6.145 0.951 29.658 1.00 95.50 204 ASN A O 1
ATOM 1537 N N . SER A 1 205 ? -8.237 0.129 29.573 1.00 94.31 205 SER A N 1
ATOM 1538 C CA . SER A 1 205 ? -8.142 -0.720 30.756 1.00 94.31 205 SER A CA 1
ATOM 1539 C C . SER A 1 205 ? -9.189 -1.831 30.713 1.00 94.31 205 SER A C 1
ATOM 1541 O O . SER A 1 205 ? -10.315 -1.614 30.264 1.00 94.31 205 SER A O 1
ATOM 1543 N N . ASN A 1 206 ? -8.828 -3.012 31.216 1.00 95.38 206 ASN A N 1
ATOM 1544 C CA . ASN A 1 206 ? -9.764 -4.105 31.488 1.00 95.38 206 ASN A CA 1
ATOM 1545 C C . ASN A 1 206 ? -10.361 -4.026 32.904 1.00 95.38 206 ASN A C 1
ATOM 1547 O O . ASN A 1 206 ? -11.278 -4.781 33.212 1.00 95.38 206 ASN A O 1
ATOM 1551 N N . LEU A 1 207 ? -9.851 -3.135 33.761 1.00 94.12 207 LEU A N 1
ATOM 1552 C CA . LEU A 1 207 ? -10.315 -2.948 35.134 1.00 94.12 207 LEU A CA 1
ATOM 1553 C C . LEU A 1 207 ? -10.375 -1.458 35.487 1.00 94.12 207 LEU A C 1
ATOM 1555 O O . LEU A 1 207 ? -9.373 -0.749 35.394 1.00 94.12 207 LEU A O 1
ATOM 1559 N N . PHE A 1 208 ? -11.536 -1.003 35.938 1.00 93.62 208 PHE A N 1
ATOM 1560 C CA . PHE A 1 208 ? -11.726 0.315 36.533 1.00 93.62 208 PHE A CA 1
ATOM 1561 C C . PHE A 1 208 ? -12.137 0.146 37.992 1.00 93.62 208 PHE A C 1
ATOM 1563 O O . PHE A 1 208 ? -13.021 -0.652 38.309 1.00 93.62 208 PHE A O 1
ATOM 1570 N N . GLU A 1 209 ? -11.495 0.897 38.876 1.00 92.75 209 GLU A N 1
ATOM 1571 C CA . GLU A 1 209 ? -11.756 0.865 40.310 1.00 92.75 209 GLU A CA 1
ATOM 1572 C C . GLU A 1 209 ? -12.407 2.181 40.744 1.00 92.75 209 GLU A C 1
ATOM 1574 O O . GLU A 1 209 ? -11.843 3.251 40.537 1.00 92.75 209 GLU A O 1
ATOM 1579 N N . VAL A 1 210 ? -13.603 2.103 41.331 1.00 91.31 210 VAL A N 1
ATOM 1580 C CA . VAL A 1 210 ? -14.438 3.265 41.680 1.00 91.31 210 VAL A CA 1
ATOM 1581 C C . VAL A 1 210 ? -14.773 3.289 43.172 1.00 91.31 210 VAL A C 1
ATOM 1583 O O . VAL A 1 210 ? -14.862 2.251 43.822 1.00 91.31 210 VAL A O 1
ATOM 1586 N N . GLU A 1 211 ? -14.982 4.468 43.755 1.00 87.38 211 GLU A N 1
ATOM 1587 C CA . GLU A 1 211 ? -15.282 4.601 45.194 1.00 87.38 211 GLU A CA 1
ATOM 1588 C C . GLU A 1 211 ? -16.758 4.319 45.541 1.00 87.38 211 GLU A C 1
ATOM 1590 O O . GLU A 1 211 ? -17.096 3.980 46.680 1.00 87.38 211 GLU A O 1
ATOM 1595 N N . SER A 1 212 ? -17.654 4.421 44.558 1.00 80.94 212 SER A N 1
ATOM 1596 C CA . SER A 1 212 ? -19.100 4.250 44.712 1.00 80.94 212 SER A CA 1
ATOM 1597 C C . SER A 1 212 ? -19.675 3.276 43.682 1.00 80.94 212 SER A C 1
ATOM 1599 O O . SER A 1 212 ? -19.115 3.069 42.612 1.00 80.94 212 SER A O 1
ATOM 1601 N N . ASP A 1 213 ? -20.832 2.682 43.993 1.00 78.75 213 ASP A N 1
ATOM 1602 C CA . ASP A 1 213 ? -21.541 1.782 43.065 1.00 78.75 213 ASP A CA 1
ATOM 1603 C C . ASP A 1 213 ? -22.250 2.533 41.920 1.00 78.75 213 ASP A C 1
ATOM 1605 O O . ASP A 1 213 ? -22.636 1.941 40.914 1.00 78.75 213 ASP A O 1
ATOM 1609 N N . SER A 1 214 ? -22.423 3.848 42.073 1.00 74.31 214 SER A N 1
ATOM 1610 C CA . SER A 1 214 ? -23.111 4.726 41.127 1.00 74.31 214 SER A CA 1
ATOM 1611 C C . SER A 1 214 ? -22.613 6.165 41.252 1.00 74.31 214 SER A C 1
ATOM 1613 O O . SER A 1 214 ? -22.169 6.573 42.330 1.00 74.31 214 SER A O 1
ATOM 1615 N N . GLY A 1 215 ? -22.755 6.954 40.185 1.00 78.62 215 GLY A N 1
ATOM 1616 C CA . GLY A 1 215 ? -22.410 8.384 40.178 1.00 78.62 215 GLY A CA 1
ATOM 1617 C C . GLY A 1 215 ? -20.970 8.695 39.765 1.00 78.62 215 GLY A C 1
ATOM 1618 O O . GLY A 1 215 ? -20.547 9.842 39.871 1.00 78.62 215 GLY A O 1
ATOM 1619 N N . PHE A 1 216 ? -20.234 7.692 39.289 1.00 85.88 216 PHE A N 1
ATOM 1620 C CA . PHE A 1 216 ? -18.967 7.872 38.591 1.00 85.88 216 PHE A CA 1
ATOM 1621 C C . PHE A 1 216 ? -19.196 7.913 37.073 1.00 85.88 216 PHE A C 1
ATOM 1623 O O . PHE A 1 216 ? -20.279 7.591 36.586 1.00 85.88 216 PHE A O 1
ATOM 1630 N N . SER A 1 217 ? -18.167 8.308 36.328 1.00 89.12 217 SER A N 1
ATOM 1631 C CA . SER A 1 217 ? -18.171 8.314 34.864 1.00 89.12 217 SER A CA 1
ATOM 1632 C C . SER A 1 217 ? -16.763 7.979 34.377 1.00 89.12 217 SER A C 1
ATOM 1634 O O . SER A 1 217 ? -15.985 8.879 34.060 1.00 89.12 217 SER A O 1
ATOM 1636 N N . GLU A 1 218 ? -16.440 6.690 34.321 1.00 92.94 218 GLU A N 1
ATOM 1637 C CA . GLU A 1 218 ? -15.130 6.222 33.862 1.00 92.94 218 GLU A CA 1
ATOM 1638 C C . GLU A 1 218 ? -15.052 6.218 32.336 1.00 92.94 218 GLU A C 1
ATOM 1640 O O . GLU A 1 218 ? -16.002 5.833 31.649 1.00 92.94 218 GLU A O 1
ATOM 1645 N N . GLN A 1 219 ? -13.914 6.646 31.793 1.00 93.81 219 GLN A N 1
ATOM 1646 C CA . GLN A 1 219 ? -13.718 6.754 30.351 1.00 93.81 219 GLN A CA 1
ATOM 1647 C C . GLN A 1 219 ? -13.107 5.464 29.792 1.00 93.81 219 GLN A C 1
ATOM 1649 O O . GLN A 1 219 ? -11.911 5.201 29.938 1.00 93.81 219 GLN A O 1
ATOM 1654 N N . LEU A 1 220 ? -13.926 4.678 29.095 1.00 95.62 220 LEU A N 1
ATOM 1655 C CA . LEU A 1 220 ? -13.479 3.526 28.320 1.00 95.62 220 LEU A CA 1
ATOM 1656 C C . LEU A 1 220 ? -13.172 3.968 26.888 1.00 95.62 220 LEU A C 1
ATOM 1658 O O . LEU A 1 220 ? -14.066 4.360 26.136 1.00 95.62 220 LEU A O 1
ATOM 1662 N N . ILE A 1 221 ? -11.904 3.880 26.500 1.00 95.44 221 ILE A N 1
ATOM 1663 C CA . ILE A 1 221 ? -11.432 4.175 25.147 1.00 95.44 221 ILE A CA 1
ATOM 1664 C C . ILE A 1 221 ? -11.165 2.850 24.446 1.00 95.44 221 ILE A C 1
ATOM 1666 O O . ILE A 1 221 ? -10.305 2.076 24.866 1.00 95.44 221 ILE A O 1
ATOM 1670 N N . VAL A 1 222 ? -11.890 2.608 23.359 1.00 96.50 222 VAL A N 1
ATOM 1671 C CA . VAL A 1 222 ? -11.805 1.374 22.579 1.00 96.50 222 VAL A CA 1
ATOM 1672 C C . VAL A 1 222 ? -11.265 1.674 21.190 1.00 96.50 222 VAL A C 1
ATOM 1674 O O . VAL A 1 222 ? -11.705 2.615 20.530 1.00 96.50 222 VAL A O 1
ATOM 1677 N N . THR A 1 223 ? -10.340 0.848 20.716 1.00 96.06 223 THR A N 1
ATOM 1678 C CA . THR A 1 223 ? -9.796 0.918 19.358 1.00 96.06 223 THR A CA 1
ATOM 1679 C C . THR A 1 223 ? -9.959 -0.431 18.676 1.00 96.06 223 THR A C 1
ATOM 1681 O O . THR A 1 223 ? -9.649 -1.462 19.266 1.00 96.06 223 THR A O 1
ATOM 1684 N N . TYR A 1 224 ? -10.426 -0.427 17.428 1.00 95.38 224 TYR A N 1
ATOM 1685 C CA . TYR A 1 224 ? -10.571 -1.639 16.628 1.00 95.38 224 TYR A CA 1
ATOM 1686 C C . TYR A 1 224 ? -9.898 -1.474 15.269 1.00 95.38 224 TYR A C 1
ATOM 1688 O O . TYR A 1 224 ? -10.237 -0.564 14.504 1.00 95.38 224 TYR A O 1
ATOM 1696 N N . LYS A 1 225 ? -8.959 -2.375 14.978 1.00 93.12 225 LYS A N 1
ATOM 1697 C CA . LYS A 1 225 ? -8.285 -2.516 13.688 1.00 93.12 225 LYS A CA 1
ATOM 1698 C C . LYS A 1 225 ? -8.735 -3.835 13.060 1.00 93.12 225 LYS A C 1
ATOM 1700 O O . LYS A 1 225 ? -8.564 -4.901 13.649 1.00 93.12 225 LYS A O 1
ATOM 1705 N N . ASN A 1 226 ? -9.327 -3.772 11.873 1.00 91.06 226 ASN A N 1
ATOM 1706 C CA . ASN A 1 226 ? -9.792 -4.959 11.162 1.00 91.06 226 ASN A CA 1
ATOM 1707 C C . ASN A 1 226 ? -8.600 -5.811 10.646 1.00 91.06 226 ASN A C 1
ATOM 1709 O O . ASN A 1 226 ? -7.455 -5.346 10.665 1.00 91.06 226 ASN A O 1
ATOM 1713 N N . PRO A 1 227 ? -8.832 -7.041 10.146 1.00 88.00 227 PRO A N 1
ATOM 1714 C CA . PRO A 1 227 ? -7.770 -7.911 9.623 1.00 88.00 227 PRO A CA 1
ATOM 1715 C C . PRO A 1 227 ? -6.913 -7.337 8.483 1.00 88.00 227 PRO A C 1
ATOM 1717 O O . PRO A 1 227 ? -5.820 -7.843 8.232 1.00 88.00 227 PRO A O 1
ATOM 1720 N N . ASP A 1 228 ? -7.398 -6.316 7.772 1.00 83.50 228 ASP A N 1
ATOM 1721 C CA . ASP A 1 228 ? -6.659 -5.643 6.695 1.00 83.50 228 ASP A CA 1
ATOM 1722 C C . ASP A 1 228 ? -5.825 -4.458 7.206 1.00 83.50 228 ASP A C 1
ATOM 1724 O O . ASP A 1 228 ? -5.114 -3.805 6.437 1.00 83.50 228 ASP A O 1
ATOM 1728 N N . GLY A 1 229 ? -5.902 -4.182 8.507 1.00 84.44 229 GLY A N 1
ATOM 1729 C CA . GLY A 1 229 ? -5.166 -3.129 9.175 1.00 84.44 229 GLY A CA 1
ATOM 1730 C C . GLY A 1 229 ? -5.863 -1.765 9.179 1.00 84.44 229 GLY A C 1
ATOM 1731 O O . GLY A 1 229 ? -5.222 -0.762 9.497 1.00 84.44 229 GLY A O 1
ATOM 1732 N N . ARG A 1 230 ? -7.153 -1.694 8.827 1.00 87.69 230 ARG A N 1
ATOM 1733 C CA . ARG A 1 230 ? -7.931 -0.445 8.814 1.00 87.69 230 ARG A CA 1
ATOM 1734 C C . ARG A 1 230 ? -8.656 -0.247 10.142 1.00 87.69 230 ARG A C 1
ATOM 1736 O O . ARG A 1 230 ? -9.240 -1.188 10.675 1.00 87.69 230 ARG A O 1
ATOM 1743 N N . TYR A 1 231 ? -8.643 0.979 10.658 1.00 92.69 231 TYR A N 1
ATOM 1744 C CA . TYR A 1 231 ? -9.439 1.332 11.830 1.00 92.69 231 TYR A CA 1
ATOM 1745 C C . TYR A 1 231 ? -10.920 1.433 11.464 1.00 92.69 231 TYR A C 1
ATOM 1747 O O . TYR A 1 231 ? -11.283 2.136 10.522 1.00 92.69 231 TYR A O 1
ATOM 1755 N N . GLU A 1 232 ? -11.774 0.749 12.226 1.00 93.56 232 GLU A N 1
ATOM 1756 C CA . GLU A 1 232 ? -13.227 0.725 12.012 1.00 93.56 232 GLU A CA 1
ATOM 1757 C C . GLU A 1 232 ? -13.973 1.044 13.320 1.00 93.56 232 GLU A C 1
ATOM 1759 O O . GLU A 1 232 ? -14.688 0.195 13.858 1.00 93.56 232 GLU A O 1
ATOM 1764 N N . PRO A 1 233 ? -13.835 2.274 13.857 1.00 93.19 233 PRO A N 1
ATOM 1765 C CA . PRO A 1 233 ? -14.409 2.639 15.153 1.00 93.19 233 PRO A CA 1
ATOM 1766 C C . PRO A 1 233 ? -15.939 2.524 15.188 1.00 93.19 233 PRO A C 1
ATOM 1768 O O . PRO A 1 233 ? -16.524 2.303 16.239 1.00 93.19 233 PRO A O 1
ATOM 1771 N N . THR A 1 234 ? -16.616 2.636 14.044 1.00 91.56 234 THR A N 1
ATOM 1772 C CA . THR A 1 234 ? -18.077 2.481 13.934 1.00 91.56 234 THR A CA 1
ATOM 1773 C C . THR A 1 234 ? -18.570 1.048 14.129 1.00 91.56 234 THR A C 1
ATOM 1775 O O . THR A 1 234 ? -19.766 0.855 14.314 1.00 91.56 234 THR A O 1
ATOM 1778 N N . ARG A 1 235 ? -17.682 0.046 14.094 1.00 93.69 235 ARG A N 1
ATOM 1779 C CA . ARG A 1 235 ? -18.022 -1.366 14.337 1.00 93.69 235 ARG A CA 1
ATOM 1780 C C . ARG A 1 235 ? -17.856 -1.787 15.796 1.00 93.69 235 ARG A C 1
ATOM 1782 O O . ARG A 1 235 ? -18.099 -2.948 16.112 1.00 93.69 235 ARG A O 1
ATOM 1789 N N . ILE A 1 236 ? -17.416 -0.872 16.657 1.00 96.25 236 ILE A N 1
ATOM 1790 C CA . ILE A 1 236 ? -17.255 -1.120 18.086 1.00 96.25 236 ILE A CA 1
ATOM 1791 C C . ILE A 1 236 ? -18.622 -1.031 18.753 1.00 96.25 236 ILE A C 1
ATOM 1793 O O . ILE A 1 236 ? -19.310 -0.017 18.642 1.00 96.25 236 ILE A O 1
ATOM 1797 N N . THR A 1 237 ? -18.970 -2.073 19.496 1.00 95.69 237 THR A N 1
ATOM 1798 C CA . THR A 1 237 ? -20.162 -2.119 20.344 1.00 95.69 237 THR A CA 1
ATOM 1799 C C . THR A 1 237 ? -19.747 -2.457 21.769 1.00 95.69 237 THR A C 1
ATOM 1801 O O . THR A 1 237 ? -18.873 -3.297 21.982 1.00 95.69 237 THR A O 1
ATOM 1804 N N . VAL A 1 238 ? -20.350 -1.791 22.751 1.00 96.69 238 VAL A N 1
ATOM 1805 C CA . VAL A 1 238 ? -20.125 -2.066 24.176 1.00 96.69 238 VAL A CA 1
ATOM 1806 C C . VAL A 1 238 ? -21.463 -2.410 24.800 1.00 96.69 238 VAL A C 1
ATOM 1808 O O . VAL A 1 238 ? -22.460 -1.742 24.532 1.00 96.69 238 VAL A O 1
ATOM 1811 N N . ARG A 1 239 ? -21.506 -3.473 25.598 1.00 96.06 239 ARG A N 1
ATOM 1812 C CA . ARG A 1 239 ? -22.729 -3.960 26.239 1.00 96.06 239 ARG A CA 1
ATOM 1813 C C . ARG A 1 239 ? -22.493 -4.248 27.709 1.00 96.06 239 ARG A C 1
ATOM 1815 O O . ARG A 1 239 ? -21.431 -4.748 28.067 1.00 96.06 239 ARG A O 1
ATOM 1822 N N . ASP A 1 240 ? -23.495 -3.992 28.532 1.00 93.38 240 ASP A N 1
ATOM 1823 C CA . ASP A 1 240 ? -23.567 -4.456 29.917 1.00 93.38 240 ASP A CA 1
ATOM 1824 C C . ASP A 1 240 ? -24.798 -5.361 30.116 1.00 93.38 240 ASP A C 1
ATOM 1826 O O . ASP A 1 240 ? -25.459 -5.773 29.159 1.00 93.38 240 ASP A O 1
ATOM 1830 N N . SER A 1 241 ? -25.121 -5.679 31.371 1.00 88.81 241 SER A N 1
ATOM 1831 C CA . SER A 1 241 ? -26.328 -6.448 31.718 1.00 88.81 241 SER A CA 1
AT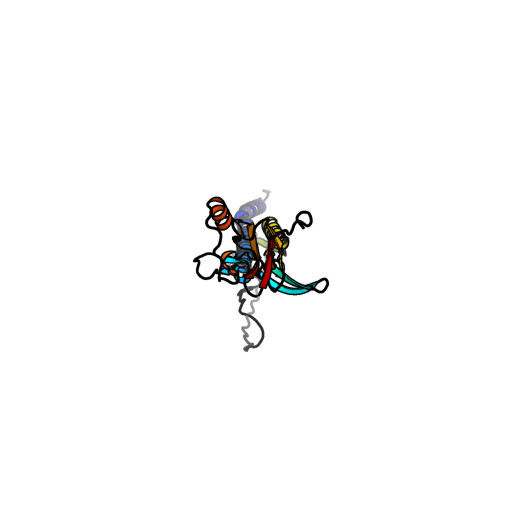OM 1832 C C . SER A 1 241 ? -27.652 -5.754 31.354 1.00 88.81 241 SER A C 1
ATOM 1834 O O . SER A 1 241 ? -28.686 -6.417 31.285 1.00 88.81 241 SER A O 1
ATOM 1836 N N . SER A 1 242 ? -27.636 -4.438 31.123 1.00 87.88 242 SER A N 1
ATOM 1837 C CA . SER A 1 242 ? -28.807 -3.623 30.795 1.00 87.88 242 SER A CA 1
ATOM 1838 C C . SER A 1 242 ? -28.999 -3.395 29.293 1.00 87.88 242 SER A C 1
ATOM 1840 O O . SER A 1 242 ? -30.105 -3.057 28.871 1.00 87.88 242 SER A O 1
ATOM 1842 N N . GLY A 1 243 ? -27.969 -3.633 28.479 1.00 92.00 243 GLY A N 1
ATOM 1843 C CA . GLY A 1 243 ? -28.049 -3.592 27.022 1.00 92.00 243 GLY A CA 1
ATOM 1844 C C . GLY A 1 243 ? -26.826 -2.952 26.374 1.00 92.00 243 GLY A C 1
ATOM 1845 O O . GLY A 1 243 ? -25.723 -2.982 26.910 1.00 92.00 243 GLY A O 1
ATOM 1846 N N . GLU A 1 244 ? -27.019 -2.406 25.174 1.00 93.69 244 GLU A N 1
ATOM 1847 C CA . GLU A 1 244 ? -25.965 -1.717 24.429 1.00 93.69 244 GLU A CA 1
ATOM 1848 C C . GLU A 1 244 ? -25.769 -0.282 24.922 1.00 93.69 244 GLU A C 1
ATOM 1850 O O . GLU A 1 244 ? -26.724 0.479 25.091 1.00 93.69 244 GLU A O 1
ATOM 1855 N N . ILE A 1 245 ? -24.508 0.086 25.123 1.00 94.12 245 ILE A N 1
ATOM 1856 C CA . ILE A 1 245 ? -24.079 1.394 25.600 1.00 94.12 245 ILE A CA 1
ATOM 1857 C C . ILE A 1 245 ? -23.709 2.235 24.397 1.00 94.12 245 ILE A C 1
ATOM 1859 O O . ILE A 1 245 ? -22.909 1.836 23.549 1.00 94.12 245 ILE A O 1
ATOM 1863 N N . LYS A 1 246 ? -24.291 3.428 24.329 1.00 93.50 246 LYS A N 1
ATOM 1864 C CA . LYS A 1 246 ? -23.974 4.371 23.265 1.00 93.50 246 LYS A CA 1
ATOM 1865 C C . LYS A 1 246 ? -22.610 5.022 23.514 1.00 93.50 246 LYS A C 1
ATOM 1867 O O . LYS A 1 246 ? -22.244 5.242 24.670 1.00 93.50 246 LYS A O 1
ATOM 1872 N N . PRO A 1 247 ? -21.868 5.364 22.449 1.00 93.06 247 PRO A N 1
ATOM 1873 C CA . PRO A 1 247 ? -20.696 6.219 22.572 1.00 93.06 247 PRO A CA 1
ATOM 1874 C C . PRO A 1 247 ? -21.034 7.516 23.313 1.00 93.06 247 PRO A C 1
ATOM 1876 O O . PRO A 1 247 ? -22.151 8.021 23.206 1.00 93.06 247 PRO A O 1
ATOM 1879 N N . SER A 1 248 ? -20.061 8.050 24.047 1.00 91.81 248 SER A N 1
ATOM 1880 C CA . SER A 1 248 ? -20.231 9.273 24.829 1.00 91.81 248 SER A CA 1
ATOM 1881 C C . SER A 1 248 ? -20.644 10.454 23.949 1.00 91.81 248 SER A C 1
ATOM 1883 O O . SER A 1 248 ? -20.023 10.729 22.917 1.00 91.81 248 SER A O 1
ATOM 1885 N N . ASP A 1 249 ? -21.668 11.170 24.414 1.00 87.44 249 ASP A N 1
ATOM 1886 C CA . ASP A 1 249 ? -22.212 12.376 23.794 1.00 87.44 249 ASP A CA 1
ATOM 1887 C C . ASP A 1 249 ? -21.704 13.677 24.444 1.00 87.44 249 ASP A C 1
ATOM 1889 O O . ASP A 1 249 ? -22.172 14.762 24.082 1.00 87.44 249 ASP A O 1
ATOM 1893 N N . ALA A 1 250 ? -20.757 13.600 25.386 1.00 89.69 250 ALA A N 1
ATOM 1894 C CA . ALA A 1 250 ? -20.112 14.784 25.951 1.00 89.69 250 ALA A CA 1
ATOM 1895 C C . ALA A 1 250 ? -19.369 15.569 24.855 1.00 89.69 250 ALA A C 1
ATOM 1897 O O . ALA A 1 250 ? -18.794 14.969 23.946 1.00 89.69 250 ALA A O 1
ATOM 1898 N N . ASP A 1 251 ? -19.369 16.903 24.928 1.00 87.31 251 ASP A N 1
ATOM 1899 C CA . ASP A 1 251 ? -18.874 17.754 23.833 1.00 87.31 251 ASP A CA 1
ATOM 1900 C C . ASP A 1 251 ? -17.410 17.463 23.456 1.00 87.31 251 ASP A C 1
ATOM 1902 O O . ASP A 1 251 ? -17.078 17.361 22.273 1.00 87.31 251 ASP A O 1
ATOM 1906 N N . GLU A 1 252 ? -16.544 17.242 24.447 1.00 86.25 252 GLU A N 1
ATOM 1907 C CA . GLU A 1 252 ? -15.138 16.872 24.228 1.00 86.25 252 GLU A CA 1
ATOM 1908 C C . GLU A 1 252 ? -15.003 15.484 23.578 1.00 86.25 252 GLU A C 1
ATOM 1910 O O . GLU A 1 252 ? -14.266 15.309 22.602 1.00 86.25 252 GLU A O 1
ATOM 1915 N N . ASP A 1 253 ? -15.783 14.510 24.055 1.00 90.25 253 ASP A N 1
ATOM 1916 C CA . ASP A 1 253 ? -15.764 13.134 23.555 1.00 90.25 253 ASP A CA 1
ATOM 1917 C C . ASP A 1 253 ? -16.316 13.044 22.128 1.00 90.25 253 ASP A C 1
ATOM 1919 O O . ASP A 1 253 ? -15.791 12.288 21.315 1.00 90.25 253 ASP A O 1
ATOM 1923 N N . LYS A 1 254 ? -17.330 13.845 21.774 1.00 87.62 254 LYS A N 1
ATOM 1924 C CA . LYS A 1 254 ? -17.863 13.937 20.403 1.00 87.62 254 LYS A CA 1
ATOM 1925 C C . LYS A 1 254 ? -16.795 14.379 19.414 1.00 87.62 254 LYS A C 1
ATOM 1927 O O . LYS A 1 254 ? -16.671 13.792 18.337 1.00 87.62 254 LYS A O 1
ATOM 1932 N N . ILE A 1 255 ? -16.008 15.392 19.775 1.00 84.94 255 ILE A N 1
ATOM 1933 C CA . ILE A 1 255 ? -14.920 15.895 18.929 1.00 84.94 255 ILE A CA 1
ATOM 1934 C C . ILE A 1 255 ? -13.849 14.813 18.753 1.00 84.94 255 ILE A C 1
ATOM 1936 O O . ILE A 1 255 ? -13.382 14.591 17.633 1.00 84.94 255 ILE A O 1
ATOM 1940 N N . LEU A 1 256 ? -13.489 14.113 19.832 1.00 86.31 256 LEU A N 1
ATOM 1941 C CA . LEU A 1 256 ? -12.509 13.026 19.795 1.00 86.31 256 LEU A CA 1
ATOM 1942 C C . LEU A 1 256 ? -13.025 11.813 19.012 1.00 86.31 256 LEU A C 1
ATOM 1944 O O . LEU A 1 256 ? -12.304 11.276 18.175 1.00 86.31 256 LEU A O 1
ATOM 1948 N N . ASN A 1 257 ? -14.284 11.423 19.188 1.00 87.56 257 ASN A N 1
ATOM 1949 C CA . ASN A 1 257 ? -14.929 10.355 18.426 1.00 87.56 257 ASN A CA 1
ATOM 1950 C C . ASN A 1 257 ? -14.996 10.694 16.925 1.00 87.56 257 ASN A C 1
ATOM 1952 O O . ASN A 1 257 ? -14.841 9.812 16.082 1.00 87.56 257 ASN A O 1
ATOM 1956 N N . ALA A 1 258 ? -15.193 11.960 16.557 1.00 84.38 258 ALA A N 1
ATOM 1957 C CA . ALA A 1 258 ? -15.223 12.369 15.154 1.00 84.38 258 ALA A CA 1
ATOM 1958 C C . ALA A 1 258 ? -13.835 12.383 14.487 1.00 84.38 258 ALA A C 1
ATOM 1960 O O . ALA A 1 258 ? -13.743 12.212 13.273 1.00 84.38 258 ALA A O 1
ATOM 1961 N N . LYS A 1 259 ? -12.763 12.610 15.258 1.00 85.75 259 LYS A N 1
ATOM 1962 C CA . LYS A 1 259 ? -11.404 12.836 14.728 1.00 85.75 259 LYS A CA 1
ATOM 1963 C C . LYS A 1 259 ? -10.416 11.697 14.978 1.00 85.75 259 LYS A C 1
ATOM 1965 O O . LYS A 1 259 ? -9.361 11.682 14.350 1.00 85.75 259 LYS A O 1
ATOM 1970 N N . SER A 1 260 ? -10.712 10.785 15.899 1.00 86.69 260 SER A N 1
ATOM 1971 C CA . SER A 1 260 ? -9.814 9.694 16.285 1.00 86.69 260 SER A CA 1
ATOM 1972 C C . SER A 1 260 ? -10.212 8.354 15.666 1.00 86.69 260 SER A C 1
ATOM 1974 O O . SER A 1 260 ? -11.324 8.162 15.177 1.00 86.69 260 SER A O 1
ATOM 1976 N N . ASN A 1 261 ? -9.285 7.400 15.741 1.00 91.56 261 ASN A N 1
ATOM 1977 C CA . ASN A 1 261 ? -9.494 6.006 15.347 1.00 91.56 261 ASN A CA 1
ATOM 1978 C C . ASN A 1 261 ? -10.183 5.166 16.441 1.00 91.56 261 ASN A C 1
ATOM 1980 O O . ASN A 1 261 ? -10.261 3.942 16.324 1.00 91.56 261 ASN A O 1
ATOM 1984 N N . SER A 1 262 ? -10.667 5.816 17.501 1.00 92.62 262 SER A N 1
ATOM 1985 C CA . SER A 1 262 ? -11.188 5.180 18.706 1.00 92.62 262 SER A CA 1
ATOM 1986 C C . SER A 1 262 ? -12.645 5.579 18.966 1.00 92.62 262 SER A C 1
ATOM 1988 O O . SER A 1 262 ? -13.199 6.505 18.358 1.00 92.62 262 SER A O 1
ATOM 1990 N N . ARG A 1 263 ? -13.290 4.850 19.876 1.00 94.44 263 ARG A N 1
ATOM 1991 C CA . ARG A 1 263 ? -14.594 5.193 20.444 1.00 94.44 263 ARG A CA 1
ATOM 1992 C C . ARG A 1 263 ? -14.495 5.316 21.950 1.00 94.44 263 ARG A C 1
ATOM 1994 O O . ARG A 1 263 ? -13.946 4.440 22.610 1.00 94.44 263 ARG A O 1
ATOM 2001 N N . ILE A 1 264 ? -15.051 6.403 22.460 1.00 95.38 264 ILE A N 1
ATOM 2002 C CA . ILE A 1 264 ? -15.123 6.702 23.881 1.00 95.38 264 ILE A CA 1
ATOM 2003 C C . ILE A 1 264 ? -16.518 6.342 24.386 1.00 95.38 264 ILE A C 1
ATOM 2005 O O . ILE A 1 264 ? -17.516 6.822 23.844 1.00 95.38 264 ILE A O 1
ATOM 2009 N N 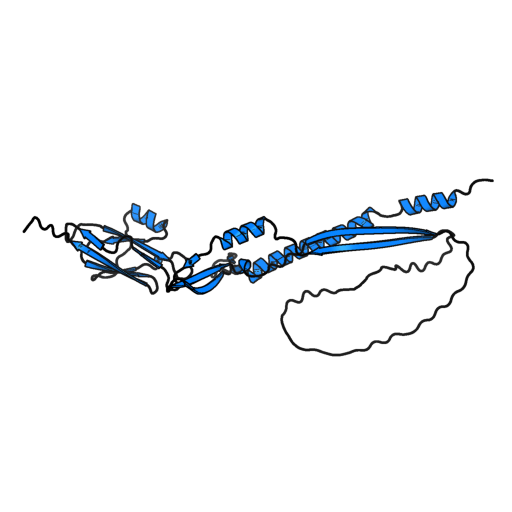. PHE A 1 265 ? -16.570 5.543 25.445 1.00 95.56 265 PHE A N 1
ATOM 2010 C CA . PHE A 1 265 ? -17.769 5.204 26.206 1.00 95.56 265 PHE A CA 1
ATOM 2011 C C . PHE A 1 265 ? -17.585 5.685 27.646 1.00 95.56 265 PHE A C 1
ATOM 2013 O O . PHE A 1 265 ? -16.483 5.599 28.188 1.00 95.56 265 PHE A O 1
ATOM 2020 N N . ARG A 1 266 ? -18.654 6.193 28.263 1.00 94.25 266 ARG A N 1
ATOM 2021 C CA . ARG A 1 266 ? -18.664 6.546 29.687 1.00 94.25 266 ARG A CA 1
ATOM 2022 C C . ARG A 1 266 ? -19.376 5.449 30.463 1.00 94.25 266 ARG A C 1
ATOM 2024 O O . ARG A 1 266 ? -20.541 5.165 30.197 1.00 94.25 266 ARG A O 1
ATOM 2031 N N . LEU A 1 267 ? -18.648 4.800 31.364 1.00 93.75 267 LEU A N 1
ATOM 2032 C CA . LEU A 1 267 ? -19.165 3.742 32.225 1.00 93.75 267 LEU A CA 1
ATOM 2033 C C . LEU A 1 267 ? -19.672 4.384 33.516 1.00 93.75 267 LEU A C 1
ATOM 2035 O O . LEU A 1 267 ? -18.918 5.088 34.183 1.00 93.75 267 LEU A O 1
ATOM 2039 N N . GLU A 1 268 ? -20.936 4.146 33.861 1.00 91.25 268 GLU A N 1
ATOM 2040 C CA . GLU A 1 268 ? -21.616 4.841 34.973 1.00 91.25 268 GLU A CA 1
ATOM 2041 C C . GLU A 1 268 ? -22.087 3.894 36.092 1.00 91.25 268 GLU A C 1
ATOM 2043 O O . GLU A 1 268 ? -22.637 4.331 37.108 1.00 91.25 268 GLU A O 1
ATOM 2048 N N . LYS A 1 269 ? -21.912 2.582 35.898 1.00 91.31 269 LYS A N 1
ATOM 2049 C CA . LYS A 1 269 ? -22.367 1.527 36.814 1.00 91.31 269 LYS A CA 1
ATOM 2050 C C . LYS A 1 269 ? -21.278 0.492 37.048 1.00 91.31 269 LYS A C 1
ATOM 2052 O O . LYS A 1 269 ? -20.514 0.169 36.137 1.00 91.31 269 LYS A O 1
ATOM 2057 N N . THR A 1 270 ? -21.194 -0.048 38.256 1.00 92.81 270 THR A N 1
ATOM 2058 C CA . THR A 1 270 ? -20.325 -1.203 38.505 1.00 92.81 270 THR A CA 1
ATOM 2059 C C . THR A 1 270 ? -20.851 -2.431 37.762 1.00 92.81 270 THR A C 1
ATOM 2061 O O . THR A 1 270 ? -22.053 -2.564 37.515 1.00 92.81 270 THR A O 1
ATOM 2064 N N . GLY A 1 271 ? -19.949 -3.331 37.374 1.00 93.25 271 GLY A N 1
ATOM 2065 C CA . GLY A 1 271 ? -20.307 -4.553 36.662 1.00 93.25 271 GLY A CA 1
ATOM 2066 C C . GLY A 1 271 ? -19.348 -4.919 35.540 1.00 93.25 271 GLY A C 1
ATOM 2067 O O . GLY A 1 271 ? -18.248 -4.380 35.420 1.00 93.25 271 GLY A O 1
ATOM 2068 N N . ILE A 1 272 ? -19.786 -5.881 34.730 1.00 95.38 272 ILE A N 1
ATOM 2069 C CA . ILE A 1 272 ? -19.026 -6.415 33.605 1.00 95.38 272 ILE A CA 1
ATOM 2070 C C . ILE A 1 272 ? -19.569 -5.821 32.309 1.00 95.38 272 ILE A C 1
ATOM 2072 O O . ILE A 1 272 ? -20.765 -5.903 32.022 1.00 95.38 272 ILE A O 1
ATOM 2076 N N . TYR A 1 273 ? -18.654 -5.284 31.516 1.00 96.81 273 TYR A N 1
ATOM 2077 C CA . TYR A 1 273 ? -18.885 -4.734 30.196 1.00 96.81 273 TYR A CA 1
ATOM 2078 C C . TYR A 1 273 ? -18.202 -5.625 29.162 1.00 96.81 273 TYR A C 1
ATOM 2080 O O . TYR A 1 273 ? -17.029 -5.975 29.288 1.00 96.81 273 TYR A O 1
ATOM 2088 N N . THR A 1 274 ? -18.943 -6.004 28.128 1.00 97.12 274 THR A N 1
ATOM 2089 C CA . THR A 1 274 ? -18.426 -6.763 26.989 1.00 97.12 274 THR A CA 1
ATOM 2090 C C . THR A 1 274 ? -18.249 -5.820 25.812 1.00 97.12 274 THR A C 1
ATOM 2092 O O . THR A 1 274 ? -19.207 -5.197 25.351 1.00 97.12 274 THR A O 1
ATOM 2095 N N . VAL A 1 275 ? -17.020 -5.720 25.323 1.00 97.19 275 VAL A N 1
ATOM 2096 C CA . VAL A 1 275 ? -16.655 -4.938 24.144 1.00 97.19 275 VAL A CA 1
ATOM 2097 C C . VAL A 1 275 ? -16.546 -5.896 22.968 1.00 97.19 275 VAL A C 1
ATOM 2099 O O . VAL A 1 275 ? -15.791 -6.858 23.046 1.00 97.19 275 VAL A O 1
ATOM 2102 N N . VAL A 1 276 ? -17.274 -5.643 21.883 1.00 96.06 276 VAL A N 1
ATOM 2103 C CA . VAL A 1 276 ? -17.292 -6.505 20.693 1.00 96.06 276 VAL A CA 1
ATOM 2104 C C . VAL A 1 276 ? -17.020 -5.678 19.443 1.00 96.06 276 VAL A C 1
ATOM 2106 O O . VAL A 1 276 ? -17.631 -4.624 19.242 1.00 96.06 276 VAL A O 1
ATOM 2109 N N . ALA A 1 277 ? -16.131 -6.176 18.584 1.00 95.25 277 ALA A N 1
ATOM 2110 C CA . ALA A 1 277 ? -15.885 -5.615 17.260 1.00 95.25 277 ALA A CA 1
ATOM 2111 C C . ALA A 1 277 ? -15.437 -6.707 16.274 1.00 95.25 277 ALA A C 1
ATOM 2113 O O . ALA A 1 277 ? -14.429 -7.385 16.484 1.00 95.25 277 ALA A O 1
ATOM 2114 N N . GLY A 1 278 ? -16.186 -6.878 15.180 1.00 89.69 278 GLY A N 1
ATOM 2115 C CA . GLY A 1 278 ? -15.982 -8.013 14.274 1.00 89.69 278 GLY A CA 1
ATOM 2116 C C . GLY A 1 278 ? -16.174 -9.341 15.013 1.00 89.69 278 GLY A C 1
ATOM 2117 O O . GLY A 1 278 ? -17.198 -9.523 15.665 1.00 89.69 278 GLY A O 1
ATOM 2118 N N . ASP A 1 279 ? -15.176 -10.222 14.939 1.00 90.19 279 ASP A N 1
ATOM 2119 C CA . ASP A 1 279 ? -15.168 -11.522 15.630 1.00 90.19 279 ASP A CA 1
ATOM 2120 C C . ASP A 1 279 ? -14.421 -11.482 16.981 1.00 90.19 279 ASP A C 1
ATOM 2122 O O . ASP A 1 279 ? -14.205 -12.520 17.610 1.00 90.19 279 ASP A O 1
ATOM 2126 N N . LEU A 1 280 ? -13.974 -10.298 17.417 1.00 94.62 280 LEU A N 1
ATOM 2127 C CA . LEU A 1 280 ? -13.218 -10.107 18.655 1.00 94.62 280 LEU A CA 1
ATOM 2128 C C . LEU A 1 280 ? -14.127 -9.640 19.787 1.00 94.62 280 LEU A C 1
ATOM 2130 O O . LEU A 1 280 ? -15.053 -8.853 19.574 1.00 94.62 280 LEU A O 1
ATOM 2134 N N . SER A 1 281 ? -13.807 -10.087 21.000 1.00 95.31 281 SER A N 1
ATOM 2135 C CA . SER A 1 281 ? -14.483 -9.679 22.224 1.00 95.31 281 SER A CA 1
ATOM 2136 C C . SER A 1 281 ? -13.470 -9.470 23.343 1.00 95.31 281 SER A C 1
ATOM 2138 O O . SER A 1 281 ? -12.584 -10.297 23.526 1.00 95.31 281 SER A O 1
ATOM 2140 N N . GLU A 1 282 ? -13.655 -8.409 24.119 1.00 95.31 282 GLU A N 1
ATOM 2141 C CA . GLU A 1 282 ? -12.882 -8.086 25.320 1.00 95.31 282 GLU A CA 1
ATOM 2142 C C . GLU A 1 282 ? -13.826 -7.860 26.501 1.00 95.31 282 GLU A C 1
ATOM 2144 O O . GLU A 1 282 ? -14.967 -7.422 26.329 1.00 95.31 282 GLU A O 1
ATOM 2149 N N . THR A 1 283 ? -13.355 -8.175 27.707 1.00 96.25 283 THR A N 1
ATOM 2150 C CA . THR A 1 283 ? -14.117 -7.957 28.944 1.00 96.25 283 THR A CA 1
ATOM 2151 C C . THR A 1 283 ? -13.482 -6.829 29.742 1.00 96.25 283 THR A C 1
ATOM 2153 O O . THR A 1 283 ? -12.279 -6.847 30.006 1.00 96.25 283 THR A O 1
ATOM 2156 N N . VAL A 1 284 ? -14.304 -5.859 30.129 1.00 96.75 284 VAL A N 1
ATOM 2157 C CA . VAL A 1 284 ? -13.933 -4.726 30.975 1.00 96.75 284 VAL A CA 1
ATOM 2158 C C . VAL A 1 284 ? -14.766 -4.795 32.244 1.00 96.75 284 VAL A C 1
ATOM 2160 O O . VAL A 1 284 ? -15.990 -4.888 32.193 1.00 96.75 284 VAL A O 1
ATOM 2163 N N . GLU A 1 285 ? -14.113 -4.757 33.393 1.00 96.06 285 GLU A N 1
ATOM 2164 C CA . GLU A 1 285 ? -14.767 -4.837 34.688 1.00 96.06 285 GLU A CA 1
ATOM 2165 C C . GLU A 1 285 ? -14.675 -3.499 35.419 1.00 96.06 285 GLU A C 1
ATOM 2167 O O . GLU A 1 285 ? -13.614 -2.883 35.476 1.00 96.06 285 GLU A O 1
ATOM 2172 N N . VAL A 1 286 ? -15.784 -3.054 36.005 1.00 94.69 286 VAL A N 1
ATOM 2173 C CA . VAL A 1 286 ? -15.816 -1.882 36.881 1.00 94.69 286 VAL A CA 1
ATOM 2174 C C . VAL A 1 286 ? -16.176 -2.338 38.286 1.00 94.69 286 VAL A C 1
ATOM 2176 O O . VAL A 1 286 ? -17.292 -2.805 38.535 1.00 94.69 286 VAL A O 1
ATOM 2179 N N . LYS A 1 287 ? -15.219 -2.222 39.206 1.00 93.12 287 LYS A N 1
ATOM 2180 C CA . LYS A 1 287 ? -15.307 -2.710 40.584 1.00 93.12 287 LYS A CA 1
ATOM 2181 C C . LYS A 1 287 ? -15.245 -1.568 41.576 1.00 93.12 287 LYS A C 1
ATOM 2183 O O . LYS A 1 287 ? -14.518 -0.601 41.390 1.00 93.12 287 LYS A O 1
ATOM 2188 N N . LYS A 1 288 ? -15.955 -1.729 42.686 1.00 90.25 288 LYS A N 1
ATOM 2189 C CA . LYS A 1 288 ? -15.841 -0.817 43.816 1.00 90.25 288 LYS A CA 1
ATOM 2190 C C . LYS A 1 288 ? -14.592 -1.115 44.645 1.00 90.25 288 LYS A C 1
ATOM 2192 O O . LYS A 1 288 ? -14.342 -2.270 44.993 1.00 90.25 288 LYS A O 1
ATOM 2197 N N . ILE A 1 289 ? -13.863 -0.074 45.031 1.00 86.31 289 ILE A N 1
ATOM 2198 C CA . ILE A 1 289 ? -12.755 -0.160 45.981 1.00 86.31 289 ILE A CA 1
ATOM 2199 C C . ILE A 1 289 ? -13.334 -0.435 47.371 1.00 86.31 289 ILE A C 1
ATOM 2201 O O . ILE A 1 289 ? -14.064 0.378 47.938 1.00 86.31 289 ILE A O 1
ATOM 2205 N N . VAL A 1 290 ? -12.992 -1.584 47.953 1.00 72.06 290 VAL A N 1
ATOM 2206 C CA . VAL A 1 290 ? -13.284 -1.872 49.362 1.00 72.06 290 VAL A CA 1
ATOM 2207 C C . VAL A 1 290 ? -12.053 -1.493 50.171 1.00 72.06 290 VAL A C 1
ATOM 2209 O O . VAL A 1 290 ? -11.100 -2.264 50.247 1.00 72.06 290 VAL A O 1
ATOM 2212 N N . ASN A 1 291 ? -12.052 -0.295 50.758 1.00 62.09 291 ASN A N 1
ATOM 2213 C CA . ASN A 1 291 ? -10.940 0.144 51.595 1.00 62.09 291 ASN A CA 1
ATOM 2214 C C . ASN A 1 291 ? -10.893 -0.709 52.886 1.00 62.09 291 ASN A C 1
ATOM 2216 O O . ASN A 1 291 ? -11.848 -0.665 53.670 1.00 62.09 291 ASN A O 1
ATOM 2220 N N . PRO A 1 292 ? -9.820 -1.485 53.139 1.00 58.81 292 PRO A N 1
ATOM 2221 C CA . PRO A 1 292 ? -9.736 -2.369 54.303 1.00 58.81 292 PRO A CA 1
ATOM 2222 C C . PRO A 1 292 ? -9.692 -1.630 55.652 1.00 58.81 292 PRO A C 1
ATOM 2224 O O . PRO A 1 292 ? -9.825 -2.276 56.685 1.00 58.81 292 PRO A O 1
ATOM 2227 N N . ALA A 1 293 ? -9.545 -0.299 55.664 1.00 58.38 293 ALA A N 1
ATOM 2228 C CA . ALA A 1 293 ? -9.501 0.516 56.882 1.00 58.38 293 ALA A CA 1
ATOM 2229 C C . ALA A 1 293 ? -10.876 0.830 57.520 1.00 58.38 293 ALA A C 1
ATOM 2231 O O . ALA A 1 293 ? -10.910 1.425 58.592 1.00 58.38 293 ALA A O 1
ATOM 2232 N N . ASN A 1 294 ? -11.995 0.439 56.892 1.00 55.81 294 ASN A N 1
ATOM 2233 C CA . ASN A 1 294 ? -13.364 0.708 57.371 1.00 55.81 294 ASN A CA 1
ATOM 2234 C C . ASN A 1 294 ? -14.121 -0.555 57.848 1.00 55.81 294 ASN A C 1
ATOM 2236 O O . ASN A 1 294 ? -15.349 -0.608 57.755 1.00 55.81 294 ASN A O 1
ATOM 2240 N N . LYS A 1 295 ? -13.410 -1.581 58.331 1.00 43.94 295 LYS A N 1
ATOM 2241 C CA . LYS A 1 295 ? -14.005 -2.737 59.025 1.00 43.94 295 LYS A CA 1
ATOM 2242 C C . LYS A 1 295 ? -13.754 -2.686 60.522 1.00 43.94 295 LYS A C 1
ATOM 2244 O O . LYS A 1 295 ? -12.615 -2.344 60.904 1.00 43.94 295 LYS A O 1
#

Mean predicted aligned error: 16.36 Å

Secondary structure (DSSP, 8-state):
-----HHHHHHHHHHHT--HHHHHHHHHHHHHHHHHHHHHHHHHHHHHHSEEEPTTSTT-EEE-EEEEEEEETTEEEEEEEEGGGTSPPP--EEEEEEEEEEEEEE----------------------------------------------------SSEEEEEEEEEEEEE-PPPPHHHHHHHHHHHHS-EEE-TT-EEEES-SEEEESSSEEEEEEEEEEEE-TTS-B-GGG-EEEETTEEEPPP-SHHHHHHHHHSSEEEEEEEESEEEEEEETTEEEEEEEEE---GGG-

pLDDT: mean 74.14, std 21.94, range [22.72, 97.19]

Sequence (295 aa):
MKIDTTPSQVATSALQAIPFSTIIGSPLDACIKAQAMAAKTTWQFIQEVGMKKVDGKDDTKEAVNVAFTFIQNGNTVRLNIPLLSIIPIPYIAIQNIDISFKANLSAASSTAEERVSNDQFNTDITGGGLFGWGMWGVKMSLKGGYSSKKDSRATQDSKYSVEYTMDVDIRAGQENMPAGLAKVLEILNSSLNVCNPKGELGVNSNLFEVESDSGFSEQLIVTYKNPDGRYEPTRITVRDSSGEIKPSDADEDKILNAKSNSRIFRLEKTGIYTVVAGDLSETVEVKKIVNPANK